Protein AF-A0A496SH97-F1 (afdb_monomer_lite)

Sequence (277 aa):
MRFLAFATVVLFWGPLAGAQELPGIAVMDFESIGGDPHLGPGVAENLRTALIQTGQFKVIERAALQKVLEEQKLQITGLVDPQSAIKLGKLVGAKLIVVGSVVKFAEAYTLNVRFIDAETGVAIKAEKVQASSEAEIPRMIDRVVEMIVGIYPKGKPTVVPTPQKPSLPDAVVLARQQAESDVNKTMWMGAGCLLGLTGVILAYIIEPSPPTAALVGKPPEYTATYIRAYKEKAREIQAKYAFYGCLIGSAVTGCLYASALSSAGTQTYLHPVLRTR

Foldseek 3Di:
DDDDDDDDPPPPDDDDPDDPDQAEEEEAQAAEAPDDRCPSNVLSVLLLVVLVVVVRHNYFDHVQLVVCCVVVVADQAPDDDLVSLLVSCVSRVHQWYKYWYWYDDPQKIKIKIWIAGNNRSDGPDIDIDMDSHPVCSSVVSVVVSVVVCVVCVDPDDDDDDDDDQDDLVVLLVVLLVQLVVVADLVVLLQLLLPVPVVSLVVLQVDFDDDDVVVVPPHDPSSVVSNSVSNRVNNSVSSNVSSNNSNVVNVVVVVVVVVVVVVVVVVVVVVPPPPPDD

Structure (mmCIF, N/CA/C/O backbone):
data_AF-A0A496SH97-F1
#
_entry.id   AF-A0A496SH97-F1
#
loop_
_atom_site.group_PDB
_atom_site.id
_atom_site.type_symbol
_atom_site.label_atom_id
_atom_site.label_alt_id
_atom_site.label_comp_id
_atom_site.label_asym_id
_atom_site.label_entity_id
_atom_site.label_seq_id
_atom_site.pdbx_PDB_ins_code
_atom_site.Cartn_x
_atom_site.Cartn_y
_atom_site.Cartn_z
_atom_site.occupancy
_atom_site.B_iso_or_equiv
_atom_site.auth_seq_id
_atom_site.auth_comp_id
_atom_site.auth_asym_id
_atom_site.auth_atom_id
_atom_site.pdbx_PDB_model_num
ATOM 1 N N . MET A 1 1 ? -33.606 -14.051 55.463 1.00 43.38 1 MET A N 1
ATOM 2 C CA . MET A 1 1 ? -34.258 -13.638 54.194 1.00 43.38 1 MET A CA 1
ATOM 3 C C . MET A 1 1 ? -34.092 -12.125 54.101 1.00 43.38 1 MET A C 1
ATOM 5 O O . MET A 1 1 ? -34.657 -11.456 54.941 1.00 43.38 1 MET A O 1
ATOM 9 N N . ARG A 1 2 ? -33.282 -11.511 53.233 1.00 41.03 2 ARG A N 1
ATOM 10 C CA . ARG A 1 2 ? -33.147 -11.725 51.787 1.00 41.03 2 ARG A CA 1
ATOM 11 C C . ARG A 1 2 ? -31.953 -10.905 51.242 1.00 41.03 2 ARG A C 1
ATOM 13 O O . ARG A 1 2 ? -31.843 -9.727 51.542 1.00 41.03 2 ARG A O 1
ATOM 20 N N . PHE A 1 3 ? -31.147 -11.587 50.424 1.00 36.38 3 PHE A N 1
ATOM 21 C CA . PHE A 1 3 ? -30.360 -11.131 49.266 1.00 36.38 3 PHE A CA 1
ATOM 22 C C . PHE A 1 3 ? -29.268 -10.051 49.423 1.00 36.38 3 PHE A C 1
ATOM 24 O O . PHE A 1 3 ? -29.473 -8.874 49.153 1.00 36.38 3 PHE A O 1
ATOM 31 N N . LEU A 1 4 ? -28.048 -10.534 49.700 1.00 41.88 4 LEU A N 1
ATOM 32 C CA . LEU A 1 4 ? -26.784 -9.975 49.202 1.00 41.88 4 LEU A CA 1
ATOM 33 C C . LEU A 1 4 ? -26.775 -10.037 47.662 1.00 41.88 4 LEU A C 1
ATOM 35 O O . LEU A 1 4 ? -26.766 -11.128 47.090 1.00 41.88 4 LEU A O 1
ATOM 39 N N . ALA A 1 5 ? -26.792 -8.884 46.995 1.00 38.81 5 ALA A N 1
ATOM 40 C CA . ALA A 1 5 ? -26.653 -8.795 45.544 1.00 38.81 5 ALA A CA 1
ATOM 41 C C . ALA A 1 5 ? -25.163 -8.775 45.162 1.00 38.81 5 ALA A C 1
ATOM 43 O O . ALA A 1 5 ? -24.475 -7.770 45.328 1.00 38.81 5 ALA A O 1
ATOM 44 N N . PHE A 1 6 ? -24.668 -9.908 44.662 1.00 45.31 6 PHE A N 1
ATOM 45 C CA . PHE A 1 6 ? -23.383 -10.016 43.972 1.00 45.31 6 PHE A CA 1
ATOM 46 C C . PHE A 1 6 ? -23.455 -9.229 42.654 1.00 45.31 6 PHE A C 1
ATOM 48 O O . PHE A 1 6 ? -24.146 -9.639 41.723 1.00 45.31 6 PHE A O 1
ATOM 55 N N . ALA A 1 7 ? -22.745 -8.106 42.560 1.00 40.72 7 ALA A N 1
ATOM 56 C CA . ALA A 1 7 ? -22.513 -7.426 41.292 1.00 40.72 7 ALA A CA 1
ATOM 57 C C . ALA A 1 7 ? -21.349 -8.121 40.568 1.00 40.72 7 ALA A C 1
ATOM 59 O O . ALA A 1 7 ? -20.178 -7.870 40.849 1.00 40.72 7 ALA A O 1
ATOM 60 N N . THR A 1 8 ? -21.666 -9.036 39.655 1.00 47.19 8 THR A N 1
ATOM 61 C CA . THR A 1 8 ? -20.693 -9.605 38.717 1.00 47.19 8 THR A CA 1
ATOM 62 C C . THR A 1 8 ? -20.223 -8.517 37.757 1.00 47.19 8 THR A C 1
ATOM 64 O O . THR A 1 8 ? -20.974 -8.074 36.889 1.00 47.19 8 THR A O 1
ATOM 67 N N . VAL A 1 9 ? -18.971 -8.090 37.912 1.00 46.00 9 VAL A N 1
ATOM 68 C CA . VAL A 1 9 ? -18.266 -7.257 36.935 1.00 46.00 9 VAL A CA 1
ATOM 69 C C . VAL A 1 9 ? -18.041 -8.102 35.683 1.00 46.00 9 VAL A C 1
ATOM 71 O O . VAL A 1 9 ? -17.174 -8.972 35.649 1.00 46.00 9 VAL A O 1
ATOM 74 N N . VAL A 1 10 ? -18.844 -7.865 34.648 1.00 46.97 10 VAL A N 1
ATOM 75 C CA . VAL A 1 10 ? -18.577 -8.383 33.306 1.00 46.97 10 VAL A CA 1
ATOM 76 C C . VAL A 1 10 ? -17.450 -7.533 32.720 1.00 46.97 10 VAL A C 1
ATOM 78 O O . VAL A 1 10 ? -17.677 -6.422 32.245 1.00 46.97 10 VAL A O 1
ATOM 81 N N . LEU A 1 11 ? -16.218 -8.042 32.790 1.00 46.22 11 LEU A N 1
ATOM 82 C CA . LEU A 1 11 ? -15.085 -7.521 32.027 1.00 46.22 11 LEU A CA 1
ATOM 83 C C . LEU A 1 11 ? -15.330 -7.823 30.544 1.00 46.22 11 LEU A C 1
ATOM 85 O O . LEU A 1 11 ? -14.922 -8.864 30.032 1.00 46.22 11 LEU A O 1
ATOM 89 N N . PHE A 1 12 ? -16.038 -6.929 29.854 1.00 40.81 12 PHE A N 1
ATOM 90 C CA . PHE A 1 12 ? -16.169 -7.005 28.404 1.00 40.81 12 PHE A CA 1
ATOM 91 C C . PHE A 1 12 ? -14.882 -6.463 27.776 1.00 40.81 12 PHE A C 1
ATOM 93 O O . PHE A 1 12 ? -14.684 -5.258 27.624 1.00 40.81 12 PHE A O 1
ATOM 100 N N . TRP A 1 13 ? -13.974 -7.388 27.478 1.00 52.72 13 TRP A N 1
ATOM 101 C CA . TRP A 1 13 ? -12.740 -7.156 26.740 1.00 52.72 13 TRP A CA 1
ATOM 102 C C . TRP A 1 13 ? -13.102 -6.770 25.299 1.00 52.72 13 TRP A C 1
ATOM 104 O O . TRP A 1 13 ? -13.343 -7.625 24.450 1.00 52.72 13 TRP A O 1
ATOM 114 N N . GLY A 1 14 ? -13.210 -5.472 25.019 1.00 45.47 14 GLY A N 1
ATOM 115 C CA . GLY A 1 14 ? -13.297 -4.981 23.645 1.00 45.47 14 GLY A CA 1
ATOM 116 C C . GLY A 1 14 ? -11.925 -5.089 22.970 1.00 45.47 14 GLY A C 1
ATOM 117 O O . GLY A 1 14 ? -10.924 -4.754 23.610 1.00 45.47 14 GLY A O 1
ATOM 118 N N . PRO A 1 15 ? -11.831 -5.561 21.714 1.00 41.41 15 PRO A N 1
ATOM 119 C CA . PRO A 1 15 ? -10.551 -5.676 21.032 1.00 41.41 15 PRO A CA 1
ATOM 120 C C . PRO A 1 15 ? -9.928 -4.288 20.851 1.00 41.41 15 PRO A C 1
ATOM 122 O O . PRO A 1 15 ? -10.593 -3.342 20.424 1.00 41.41 15 PRO A O 1
ATOM 125 N N . LEU A 1 16 ? -8.634 -4.188 21.169 1.00 47.50 16 LEU A N 1
ATOM 126 C CA . LEU A 1 16 ? -7.763 -3.099 20.735 1.00 47.50 16 LEU A CA 1
ATOM 127 C C . LEU A 1 16 ? -7.940 -2.940 19.222 1.00 47.50 16 LEU A C 1
ATOM 129 O O . LEU A 1 16 ? -7.645 -3.865 18.465 1.00 47.50 16 LEU A O 1
ATOM 133 N N . ALA A 1 17 ? -8.471 -1.795 18.791 1.00 39.69 17 ALA A N 1
ATOM 134 C CA . ALA A 1 17 ? -8.578 -1.459 17.380 1.00 39.69 17 ALA A CA 1
ATOM 135 C C . ALA A 1 17 ? -7.168 -1.499 16.775 1.00 39.69 17 ALA A C 1
ATOM 137 O O . ALA A 1 17 ? -6.300 -0.706 17.140 1.00 39.69 17 ALA A O 1
ATOM 138 N N . GLY A 1 18 ? -6.939 -2.504 15.930 1.00 37.78 18 GLY A N 1
ATOM 139 C CA . GLY A 1 18 ? -5.635 -2.826 15.376 1.00 37.78 18 GLY A CA 1
ATOM 140 C C . GLY A 1 18 ? -5.082 -1.688 14.530 1.00 37.78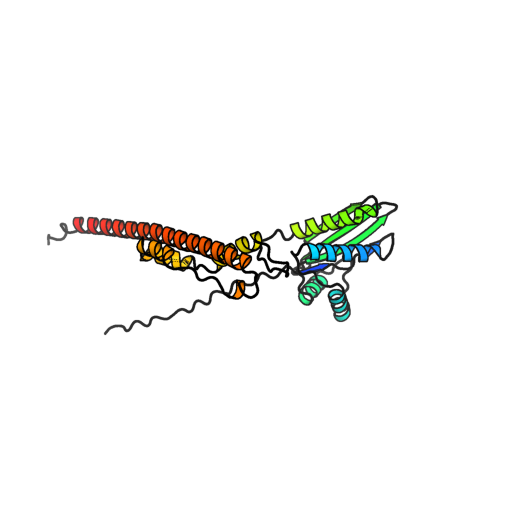 18 GLY A C 1
ATOM 141 O O . GLY A 1 18 ? -5.810 -1.055 13.764 1.00 37.78 18 GLY A O 1
ATOM 142 N N . ALA A 1 19 ? -3.776 -1.461 14.652 1.00 44.72 19 ALA A N 1
ATOM 143 C CA . ALA A 1 19 ? -3.015 -0.719 13.663 1.00 44.72 19 ALA A CA 1
ATOM 144 C C . ALA A 1 19 ? -3.301 -1.337 12.288 1.00 44.72 19 ALA A C 1
ATOM 146 O O . ALA A 1 19 ? -3.019 -2.515 12.063 1.00 44.72 19 ALA A O 1
ATOM 147 N N . GLN A 1 20 ? -3.926 -0.578 11.390 1.00 53.47 20 GLN A N 1
ATOM 148 C CA . GLN A 1 20 ? -4.177 -1.077 10.048 1.00 53.47 20 GLN A CA 1
ATOM 149 C C . GLN A 1 20 ? -2.857 -1.007 9.281 1.00 53.47 20 GLN A C 1
ATOM 151 O O . GLN A 1 20 ? -2.426 0.058 8.844 1.00 53.47 20 GLN A O 1
ATOM 156 N N . GLU A 1 21 ? -2.173 -2.148 9.214 1.00 64.56 21 GLU A N 1
ATOM 157 C CA . GLU A 1 21 ? -0.904 -2.292 8.509 1.00 64.56 21 GLU A CA 1
ATOM 158 C C . GLU A 1 21 ? -1.069 -1.938 7.025 1.00 64.56 21 GLU A C 1
ATOM 160 O O . GLU A 1 21 ? -2.061 -2.320 6.391 1.00 64.56 21 GLU A O 1
ATOM 165 N N . LEU A 1 22 ? -0.090 -1.210 6.472 1.00 77.69 22 LEU A N 1
ATOM 166 C CA . LEU A 1 22 ? -0.058 -0.886 5.047 1.00 77.69 22 LEU A CA 1
ATOM 167 C C . LEU A 1 22 ? -0.155 -2.183 4.229 1.00 77.69 22 LEU A C 1
ATOM 169 O O . LEU A 1 22 ? 0.574 -3.136 4.526 1.00 77.69 22 LEU A O 1
ATOM 173 N N . PRO A 1 23 ? -1.015 -2.240 3.198 1.00 83.88 23 PRO A N 1
ATOM 174 C CA . PRO A 1 23 ? -1.128 -3.431 2.377 1.00 83.88 23 PRO A CA 1
ATOM 175 C C . PRO A 1 23 ? 0.226 -3.753 1.738 1.00 83.88 23 PRO A C 1
ATOM 177 O O . PRO A 1 23 ? 0.864 -2.897 1.117 1.00 83.88 23 PRO A O 1
ATOM 180 N N . GLY A 1 24 ? 0.674 -4.994 1.934 1.00 91.25 24 GLY A N 1
ATOM 181 C CA . GLY A 1 24 ? 1.900 -5.498 1.337 1.00 91.25 24 GLY A CA 1
ATOM 182 C C . GLY A 1 24 ? 1.721 -5.724 -0.159 1.00 91.25 24 GLY A C 1
ATOM 183 O O . GLY A 1 24 ? 0.763 -6.388 -0.563 1.00 91.25 24 GLY A O 1
ATOM 184 N N . ILE A 1 25 ? 2.636 -5.207 -0.976 1.00 94.06 25 ILE A N 1
ATOM 185 C CA . ILE A 1 25 ? 2.635 -5.422 -2.428 1.00 94.06 25 ILE A CA 1
ATOM 186 C C . ILE A 1 25 ? 3.950 -6.062 -2.848 1.00 94.06 25 ILE A C 1
ATOM 188 O O . ILE A 1 25 ? 5.023 -5.504 -2.626 1.00 94.06 25 ILE A O 1
ATOM 192 N N . ALA A 1 26 ? 3.855 -7.216 -3.499 1.00 94.62 26 ALA A N 1
ATOM 193 C CA . ALA A 1 26 ? 4.976 -7.874 -4.149 1.00 94.62 26 ALA A CA 1
ATOM 194 C C . ALA A 1 26 ? 4.945 -7.571 -5.649 1.00 94.62 26 ALA A C 1
ATOM 196 O O . ALA A 1 26 ? 3.992 -7.929 -6.336 1.00 94.62 26 ALA A O 1
ATOM 197 N N . VAL A 1 27 ? 5.994 -6.932 -6.165 1.00 95.31 27 VAL A N 1
ATOM 198 C CA . VAL A 1 27 ? 6.183 -6.745 -7.610 1.00 95.31 27 VAL A CA 1
ATOM 199 C C . VAL A 1 27 ? 7.225 -7.747 -8.079 1.00 95.31 27 VAL A C 1
ATOM 201 O O . VAL A 1 27 ? 8.387 -7.673 -7.672 1.00 95.31 27 VAL A O 1
ATOM 204 N N . MET A 1 28 ? 6.805 -8.688 -8.916 1.00 94.12 28 MET A N 1
ATOM 205 C CA . MET A 1 28 ? 7.687 -9.678 -9.529 1.00 94.12 28 MET A CA 1
ATOM 206 C C . MET A 1 28 ? 8.512 -9.035 -10.645 1.00 94.12 28 MET A C 1
ATOM 208 O O . MET A 1 28 ? 8.138 -7.991 -11.179 1.00 94.12 28 MET A O 1
ATOM 212 N N . ASP A 1 29 ? 9.635 -9.653 -11.001 1.00 92.56 29 ASP A N 1
ATOM 213 C CA . ASP A 1 29 ? 10.386 -9.215 -12.176 1.00 92.56 29 ASP A CA 1
ATOM 214 C C . ASP A 1 29 ? 9.526 -9.425 -13.428 1.00 92.56 29 ASP A C 1
ATOM 216 O O . ASP A 1 29 ? 8.903 -10.475 -13.594 1.00 92.56 29 ASP A O 1
ATOM 220 N N . PHE A 1 30 ? 9.452 -8.405 -14.284 1.00 94.31 30 PHE A N 1
ATOM 221 C CA . PHE A 1 30 ? 8.682 -8.510 -15.517 1.00 94.31 30 PHE A CA 1
ATOM 222 C C . PHE A 1 30 ? 9.503 -9.190 -16.603 1.00 94.31 30 PHE A C 1
ATOM 224 O O . PHE A 1 30 ? 10.707 -8.963 -16.729 1.00 94.31 30 PHE A O 1
ATOM 231 N N . GLU A 1 31 ? 8.831 -9.999 -17.413 1.00 93.25 31 GLU A N 1
ATOM 232 C CA . GLU A 1 31 ? 9.444 -10.651 -18.567 1.00 93.25 31 GLU A CA 1
ATOM 233 C C . GLU A 1 31 ? 9.710 -9.630 -19.682 1.00 93.25 31 GLU A C 1
ATOM 235 O O . GLU A 1 31 ? 8.879 -8.762 -19.950 1.00 93.25 31 GLU A O 1
ATOM 240 N N . SER A 1 32 ? 10.848 -9.747 -20.361 1.00 94.69 32 SER A N 1
ATOM 241 C CA . SER A 1 32 ? 11.182 -8.936 -21.537 1.00 94.69 32 SER A CA 1
ATOM 242 C C . SER A 1 32 ? 10.984 -9.770 -22.799 1.00 94.69 32 SER A C 1
ATOM 244 O O . SER A 1 32 ? 11.594 -10.829 -22.938 1.00 94.69 32 SER A O 1
ATOM 246 N N . ILE A 1 33 ? 10.153 -9.305 -23.734 1.00 93.75 33 ILE A N 1
ATOM 247 C CA . ILE A 1 33 ? 9.837 -10.024 -24.978 1.00 93.75 33 ILE A CA 1
ATOM 248 C C . ILE A 1 33 ? 10.152 -9.122 -26.175 1.00 93.75 33 ILE A C 1
ATOM 250 O O . ILE A 1 33 ? 9.650 -8.005 -26.259 1.00 93.75 33 ILE A O 1
ATOM 254 N N . GLY A 1 34 ? 10.959 -9.606 -27.124 1.00 89.50 34 GLY A N 1
ATOM 255 C CA . GLY A 1 34 ? 11.227 -8.906 -28.392 1.00 89.50 34 GLY A CA 1
ATOM 256 C C . GLY A 1 34 ? 12.176 -7.698 -28.310 1.00 89.50 34 GLY A C 1
ATOM 257 O O . GLY A 1 34 ? 12.287 -6.949 -29.278 1.00 89.50 34 GLY A O 1
ATOM 258 N N . GLY A 1 35 ? 12.868 -7.498 -27.183 1.00 86.38 35 GLY A N 1
ATOM 259 C CA . GLY A 1 35 ? 13.791 -6.379 -26.963 1.00 86.38 35 GLY A CA 1
ATOM 260 C C . GLY A 1 35 ? 14.917 -6.708 -25.980 1.00 86.38 35 GLY A C 1
ATOM 261 O O . GLY A 1 35 ? 15.266 -7.874 -25.807 1.00 86.38 35 GLY A O 1
ATOM 262 N N . ASP A 1 36 ? 15.476 -5.675 -25.342 1.00 90.56 36 ASP A N 1
ATOM 263 C CA . ASP A 1 36 ? 16.504 -5.816 -24.303 1.00 90.56 36 ASP A CA 1
ATOM 264 C C . ASP A 1 36 ? 15.991 -6.699 -23.141 1.00 90.56 36 ASP A C 1
ATOM 266 O O . ASP A 1 36 ? 14.953 -6.375 -22.550 1.00 90.56 36 ASP A O 1
ATOM 270 N N . PRO A 1 37 ? 16.695 -7.791 -22.777 1.00 92.75 37 PRO A N 1
ATOM 271 C CA . PRO A 1 37 ? 16.348 -8.634 -21.634 1.00 92.75 37 PRO A CA 1
ATOM 272 C C . PRO A 1 37 ? 16.200 -7.875 -20.309 1.00 92.75 37 PRO A C 1
ATOM 274 O O . PRO A 1 37 ? 15.423 -8.298 -19.452 1.00 92.75 37 PRO A O 1
ATOM 277 N N . HIS A 1 38 ? 16.893 -6.749 -20.136 1.00 93.25 38 HIS A N 1
ATOM 278 C CA . HIS A 1 38 ? 16.875 -5.949 -18.911 1.00 93.25 38 HIS A CA 1
ATOM 279 C C . HIS A 1 38 ? 15.698 -4.975 -18.814 1.00 93.25 38 HIS A C 1
ATOM 281 O O . HIS A 1 38 ? 15.444 -4.439 -17.733 1.00 93.25 38 HIS A O 1
ATOM 287 N N . LEU A 1 39 ? 14.941 -4.785 -19.896 1.00 93.56 39 LEU A N 1
ATOM 288 C CA . LEU A 1 39 ? 13.858 -3.810 -19.944 1.00 93.56 39 LEU A CA 1
ATOM 289 C C . LEU A 1 39 ? 12.733 -4.120 -18.946 1.00 93.56 39 LEU A C 1
ATOM 291 O O . LEU A 1 39 ? 12.351 -3.262 -18.157 1.00 93.56 39 LEU A O 1
ATOM 295 N N . GLY A 1 40 ? 12.220 -5.349 -18.948 1.00 94.44 40 GLY A N 1
ATOM 296 C CA . GLY A 1 40 ? 11.197 -5.825 -18.017 1.00 94.44 40 GLY A CA 1
ATOM 297 C C . GLY A 1 40 ? 11.618 -5.681 -16.550 1.00 94.44 40 GLY A C 1
ATOM 298 O O . GLY A 1 40 ? 10.920 -4.996 -15.796 1.00 94.44 40 GLY A O 1
ATOM 299 N N . PRO A 1 41 ? 12.774 -6.232 -16.133 1.00 94.81 41 PRO A N 1
ATOM 300 C CA . PRO A 1 41 ? 13.294 -6.034 -14.782 1.00 94.81 41 PRO A CA 1
ATOM 301 C C . PRO A 1 41 ? 13.470 -4.556 -14.403 1.00 94.81 41 PRO A C 1
ATOM 303 O O . PRO A 1 41 ? 13.139 -4.180 -13.280 1.00 94.81 41 PRO A O 1
ATOM 306 N N . GLY A 1 42 ? 13.931 -3.709 -15.330 1.00 95.31 42 GLY A N 1
ATOM 307 C CA . GLY A 1 42 ? 14.063 -2.266 -15.110 1.00 95.31 42 GLY A CA 1
ATOM 308 C C . GLY A 1 42 ? 12.718 -1.564 -14.900 1.00 95.31 42 GLY A C 1
ATOM 309 O O . GLY A 1 42 ? 12.572 -0.759 -13.982 1.00 95.31 42 GLY A O 1
ATOM 310 N N . VAL A 1 43 ? 11.698 -1.913 -15.690 1.00 96.00 43 VAL A N 1
ATOM 311 C CA . VAL A 1 43 ? 10.330 -1.394 -15.520 1.00 96.00 43 VAL A CA 1
ATOM 312 C C . VAL A 1 43 ? 9.733 -1.835 -14.183 1.00 96.00 43 VAL A C 1
ATOM 314 O O . VAL A 1 43 ? 9.122 -1.017 -13.495 1.00 96.00 43 VAL A O 1
ATOM 317 N N . ALA A 1 44 ? 9.937 -3.092 -13.781 1.00 95.88 44 ALA A N 1
ATOM 318 C CA . ALA A 1 44 ? 9.489 -3.593 -12.483 1.00 95.88 44 ALA A CA 1
ATOM 319 C C . ALA A 1 44 ? 10.170 -2.857 -11.315 1.00 95.88 44 ALA A C 1
ATOM 321 O O . ALA A 1 44 ? 9.510 -2.519 -10.334 1.00 95.88 44 ALA A O 1
ATOM 322 N N . GLU A 1 45 ? 11.465 -2.556 -11.426 1.00 95.94 45 GLU A N 1
ATOM 323 C CA . GLU A 1 45 ? 12.211 -1.814 -10.404 1.00 95.94 45 GLU A CA 1
ATOM 324 C C . GLU A 1 45 ? 11.746 -0.360 -10.273 1.00 95.94 45 GLU A C 1
ATOM 326 O O . GLU A 1 45 ? 11.499 0.137 -9.169 1.00 95.94 45 GLU A O 1
ATOM 331 N N . ASN A 1 46 ? 11.531 0.308 -11.405 1.00 96.12 46 ASN A N 1
ATOM 332 C CA . ASN A 1 46 ? 10.967 1.652 -11.421 1.00 96.12 46 ASN A CA 1
ATOM 333 C C . ASN A 1 46 ? 9.540 1.664 -10.852 1.00 96.12 46 ASN A C 1
ATOM 335 O O . ASN A 1 46 ? 9.189 2.574 -10.104 1.00 96.12 46 ASN A O 1
ATOM 339 N N . LEU A 1 47 ? 8.737 0.628 -11.124 1.00 96.25 47 LEU A N 1
ATOM 340 C CA . LEU A 1 47 ? 7.413 0.463 -10.524 1.00 96.25 47 LEU A CA 1
ATOM 341 C C . LEU A 1 47 ? 7.486 0.268 -9.002 1.00 96.25 47 LEU A C 1
ATOM 343 O O . LEU A 1 47 ? 6.713 0.901 -8.284 1.00 96.25 47 LEU A O 1
ATOM 347 N N . ARG A 1 48 ? 8.411 -0.557 -8.486 1.00 95.75 48 ARG A N 1
ATOM 348 C CA . ARG A 1 48 ? 8.642 -0.692 -7.031 1.00 95.75 48 ARG A CA 1
ATOM 349 C C . ARG A 1 48 ? 8.973 0.660 -6.413 1.00 95.75 48 ARG A C 1
ATOM 351 O O . ARG A 1 48 ? 8.338 1.054 -5.438 1.00 95.75 48 ARG A O 1
ATOM 358 N N . THR A 1 49 ? 9.908 1.388 -7.019 1.00 92.88 49 THR A N 1
ATOM 359 C CA . THR A 1 49 ? 10.317 2.722 -6.566 1.00 92.88 49 THR A CA 1
ATOM 360 C C . THR A 1 49 ? 9.137 3.692 -6.551 1.00 92.88 49 THR A C 1
ATOM 362 O O . THR A 1 49 ? 8.895 4.344 -5.535 1.00 92.88 49 THR A O 1
ATOM 365 N N . ALA A 1 50 ? 8.351 3.745 -7.628 1.00 90.69 50 ALA A N 1
ATOM 366 C CA . ALA A 1 50 ? 7.178 4.609 -7.717 1.00 90.69 50 ALA A CA 1
ATOM 367 C C . ALA A 1 50 ? 6.114 4.244 -6.666 1.00 90.69 50 ALA A C 1
ATOM 369 O O . ALA A 1 50 ? 5.559 5.126 -6.012 1.00 90.69 50 ALA A O 1
ATOM 370 N N . LEU A 1 51 ? 5.880 2.950 -6.417 1.00 90.50 51 LEU A N 1
ATOM 371 C CA . LEU A 1 51 ? 4.978 2.482 -5.359 1.00 90.50 51 LEU A CA 1
ATOM 372 C C . LEU A 1 51 ? 5.470 2.865 -3.959 1.00 90.50 51 LEU A C 1
ATOM 374 O O . LEU A 1 51 ? 4.659 3.306 -3.144 1.00 90.50 51 LEU A O 1
ATOM 378 N N . ILE A 1 52 ? 6.773 2.760 -3.683 1.00 87.50 52 ILE A N 1
ATOM 379 C CA . ILE A 1 52 ? 7.372 3.221 -2.419 1.00 87.50 52 ILE A CA 1
ATOM 380 C C . ILE A 1 52 ? 7.156 4.728 -2.254 1.00 87.50 52 ILE A C 1
ATOM 382 O O . ILE A 1 52 ? 6.723 5.174 -1.191 1.00 87.50 52 ILE A O 1
ATOM 386 N N . GLN A 1 53 ? 7.389 5.508 -3.312 1.00 85.38 53 GLN A N 1
ATOM 387 C CA . GLN A 1 53 ? 7.206 6.962 -3.309 1.00 85.38 53 GLN A CA 1
ATOM 388 C C . GLN A 1 53 ? 5.760 7.384 -3.025 1.00 85.38 53 GLN A C 1
ATOM 390 O O . GLN A 1 53 ? 5.545 8.464 -2.477 1.00 85.38 53 GLN A O 1
ATOM 395 N N . THR A 1 54 ? 4.765 6.537 -3.318 1.00 83.75 54 THR A N 1
ATOM 396 C CA . THR A 1 54 ? 3.375 6.832 -2.928 1.00 83.75 54 THR A CA 1
ATOM 397 C C . THR A 1 54 ? 3.161 6.852 -1.412 1.00 83.75 54 THR A C 1
ATOM 399 O O . THR A 1 54 ? 2.211 7.484 -0.948 1.00 83.75 54 THR A O 1
ATOM 402 N N . GLY A 1 55 ? 3.977 6.123 -0.639 1.00 80.81 55 GLY A N 1
ATOM 403 C CA . GLY A 1 55 ? 3.807 5.945 0.807 1.00 80.81 55 GLY A CA 1
ATOM 404 C C . GLY A 1 55 ? 2.536 5.187 1.220 1.00 80.81 55 GLY A C 1
ATOM 405 O O . GLY A 1 55 ? 2.172 5.203 2.393 1.00 80.81 55 GLY A O 1
ATOM 406 N N . GLN A 1 56 ? 1.827 4.550 0.279 1.00 81.00 56 GLN A N 1
ATOM 407 C CA . GLN A 1 56 ? 0.544 3.873 0.537 1.00 81.00 56 GLN A CA 1
ATOM 408 C C . GLN A 1 56 ? 0.675 2.359 0.738 1.00 81.00 56 GLN A C 1
ATOM 410 O O . GLN A 1 56 ? -0.291 1.708 1.134 1.00 81.00 56 GLN A O 1
ATOM 415 N N . PHE A 1 57 ? 1.857 1.798 0.482 1.00 85.75 57 PHE A N 1
ATOM 416 C CA . PHE A 1 57 ? 2.070 0.357 0.399 1.00 85.75 57 PHE A CA 1
ATOM 417 C C . PHE A 1 57 ? 3.347 -0.061 1.116 1.00 85.75 57 PHE A C 1
ATOM 419 O O . PHE A 1 57 ? 4.354 0.647 1.084 1.00 85.75 57 PHE A O 1
ATOM 426 N N . LYS A 1 58 ? 3.327 -1.257 1.707 1.00 90.88 58 LYS A N 1
ATOM 427 C CA . LYS A 1 58 ? 4.547 -1.950 2.125 1.00 90.88 58 LYS A CA 1
ATOM 428 C C . LYS A 1 58 ? 5.064 -2.735 0.922 1.00 90.88 58 LYS A C 1
ATOM 430 O O . LYS A 1 58 ? 4.630 -3.858 0.674 1.00 90.88 58 LYS A O 1
ATOM 435 N N . VAL A 1 59 ? 5.940 -2.124 0.134 1.00 93.44 59 VAL A N 1
ATOM 436 C CA . VAL A 1 59 ? 6.517 -2.789 -1.041 1.00 93.44 59 VAL A CA 1
ATOM 437 C C . VAL A 1 59 ? 7.532 -3.827 -0.577 1.00 93.44 59 VAL A C 1
ATOM 439 O O . VAL A 1 59 ? 8.399 -3.536 0.245 1.00 93.44 59 VAL A O 1
ATOM 442 N N . ILE A 1 60 ? 7.388 -5.057 -1.060 1.00 94.12 60 ILE A N 1
ATOM 443 C CA . ILE A 1 60 ? 8.298 -6.147 -0.724 1.00 94.12 60 ILE A CA 1
ATOM 444 C C . ILE A 1 60 ? 9.554 -6.034 -1.584 1.00 94.12 60 ILE A C 1
ATOM 446 O O . ILE A 1 60 ? 9.478 -5.954 -2.811 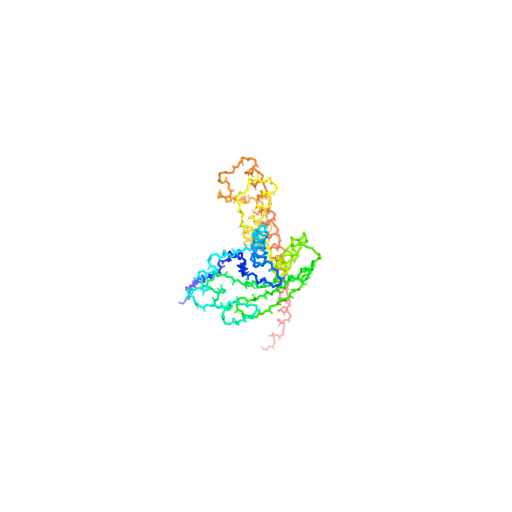1.00 94.12 60 ILE A O 1
ATOM 450 N N . GLU A 1 61 ? 10.703 -6.065 -0.916 1.00 91.94 61 GLU A N 1
ATOM 451 C CA . GLU A 1 61 ? 12.017 -6.014 -1.548 1.00 91.94 61 GLU A CA 1
ATOM 452 C C . GLU A 1 61 ? 12.247 -7.182 -2.509 1.00 91.94 61 GLU A C 1
ATOM 454 O O . GLU A 1 61 ? 11.924 -8.340 -2.215 1.00 91.94 61 GLU A O 1
ATOM 459 N N . ARG A 1 62 ? 12.897 -6.892 -3.642 1.00 93.31 62 ARG A N 1
ATOM 460 C CA . ARG A 1 62 ? 13.185 -7.883 -4.690 1.00 93.31 62 ARG A CA 1
ATOM 461 C C . ARG A 1 62 ? 13.982 -9.075 -4.160 1.00 93.31 62 ARG A C 1
ATOM 463 O O . ARG A 1 62 ? 13.638 -10.219 -4.444 1.00 93.31 62 ARG A O 1
ATOM 470 N N . ALA A 1 63 ? 15.017 -8.817 -3.360 1.00 90.81 63 ALA A N 1
ATOM 471 C CA . ALA A 1 63 ? 15.876 -9.864 -2.805 1.00 90.81 63 ALA A CA 1
ATOM 472 C C . ALA A 1 63 ? 15.110 -10.812 -1.863 1.00 90.81 63 ALA A C 1
ATOM 474 O O . ALA A 1 63 ? 15.373 -12.013 -1.843 1.00 90.81 63 ALA A O 1
ATOM 475 N N . ALA A 1 64 ? 14.130 -10.291 -1.115 1.00 89.31 64 ALA A N 1
ATOM 476 C CA . ALA A 1 64 ? 13.284 -11.108 -0.250 1.00 89.31 64 ALA A CA 1
ATOM 477 C C . ALA A 1 64 ? 12.375 -12.032 -1.073 1.00 89.31 64 ALA A C 1
ATOM 479 O O . ALA A 1 64 ? 12.236 -13.207 -0.739 1.00 89.31 64 ALA A O 1
ATOM 480 N N . LEU A 1 65 ? 11.811 -11.529 -2.179 1.00 91.12 65 LEU A N 1
ATOM 481 C CA . LEU A 1 65 ? 11.029 -12.346 -3.110 1.00 91.12 65 LEU A CA 1
ATOM 482 C C . LEU A 1 65 ? 11.887 -13.453 -3.731 1.00 91.12 65 LEU A C 1
ATOM 484 O O . LEU A 1 65 ? 11.493 -14.614 -3.685 1.00 91.12 65 LEU A O 1
ATOM 488 N N . GLN A 1 66 ? 13.070 -13.117 -4.252 1.00 90.56 66 GLN A N 1
ATOM 489 C CA . GLN A 1 66 ? 13.978 -14.086 -4.882 1.00 90.56 66 GLN A CA 1
ATOM 490 C C . GLN A 1 66 ? 14.382 -15.203 -3.922 1.00 90.56 66 GLN A C 1
ATOM 492 O O . GLN A 1 66 ? 14.225 -16.377 -4.249 1.00 90.56 66 GLN A O 1
ATOM 497 N N . LYS A 1 67 ? 14.788 -14.844 -2.700 1.00 90.38 67 LYS A N 1
ATOM 498 C CA . LYS A 1 67 ? 15.130 -15.815 -1.658 1.00 90.38 67 LYS A CA 1
ATOM 499 C C . LYS A 1 67 ? 13.988 -16.800 -1.393 1.00 90.38 67 LYS A C 1
ATOM 501 O O . LYS A 1 67 ? 14.211 -18.005 -1.340 1.00 90.38 67 LYS A O 1
ATOM 506 N N . VAL A 1 68 ? 12.757 -16.304 -1.262 1.00 90.38 68 VAL A N 1
ATOM 507 C CA . VAL A 1 68 ? 11.590 -17.159 -1.000 1.00 90.38 68 VAL A CA 1
ATOM 508 C C . VAL A 1 68 ? 11.263 -18.057 -2.194 1.00 90.38 68 VAL A C 1
ATOM 510 O O . VAL A 1 68 ? 10.929 -19.226 -1.997 1.00 90.38 68 VAL A O 1
ATOM 513 N N . LEU A 1 69 ? 11.372 -17.547 -3.423 1.00 88.44 69 LEU A N 1
ATOM 514 C CA . LEU A 1 69 ? 11.155 -18.345 -4.633 1.00 88.44 69 LEU A CA 1
ATOM 515 C C . LEU A 1 69 ? 12.167 -19.491 -4.737 1.00 88.44 69 LEU A C 1
ATOM 517 O O . LEU A 1 69 ? 11.771 -20.621 -5.017 1.00 88.44 69 LEU A O 1
ATOM 521 N N . GLU A 1 70 ? 13.441 -19.224 -4.452 1.00 89.69 70 GLU A N 1
ATOM 522 C CA . GLU A 1 70 ? 14.513 -20.225 -4.466 1.00 89.69 70 GLU A CA 1
ATOM 523 C C . GLU A 1 70 ? 14.329 -21.281 -3.371 1.00 89.69 70 GLU A C 1
ATOM 525 O O . GLU A 1 70 ? 14.327 -22.481 -3.657 1.00 89.69 70 GLU A O 1
ATOM 530 N N . GLU A 1 71 ? 14.103 -20.854 -2.125 1.00 88.31 71 GLU A N 1
ATOM 531 C CA . GLU A 1 71 ? 13.924 -21.754 -0.978 1.00 88.31 71 GLU A CA 1
ATOM 532 C C . GLU A 1 71 ? 12.706 -22.666 -1.144 1.00 88.31 71 GLU A C 1
ATOM 534 O O . GLU A 1 71 ? 12.745 -23.851 -0.807 1.00 88.31 71 GLU A O 1
ATOM 539 N N . GLN A 1 72 ? 11.611 -22.121 -1.673 1.00 86.00 72 GLN A N 1
ATOM 540 C CA . GLN A 1 72 ? 10.364 -22.858 -1.858 1.00 86.00 72 GLN A CA 1
ATOM 541 C C . GLN A 1 72 ? 10.262 -23.535 -3.228 1.00 86.00 72 GLN A C 1
ATOM 543 O O . GLN A 1 72 ? 9.254 -24.199 -3.484 1.00 86.00 72 GLN A O 1
ATOM 548 N N . LYS A 1 73 ? 11.281 -23.380 -4.088 1.00 84.19 73 LYS A N 1
ATOM 549 C CA . LYS A 1 73 ? 11.302 -23.836 -5.488 1.00 84.19 73 LYS A CA 1
ATOM 550 C C . LYS A 1 73 ? 10.047 -23.410 -6.260 1.00 84.19 73 LYS A C 1
ATOM 552 O O . LYS A 1 73 ? 9.517 -24.170 -7.070 1.00 84.19 73 LYS A O 1
ATOM 557 N N . LEU A 1 74 ? 9.545 -22.211 -5.968 1.00 81.75 74 LEU A N 1
ATOM 558 C CA . LEU A 1 74 ? 8.355 -21.655 -6.603 1.00 81.75 74 LEU A CA 1
ATOM 559 C C . LEU A 1 74 ? 8.732 -21.038 -7.946 1.00 81.75 74 LEU A C 1
ATOM 561 O O . LEU A 1 74 ? 9.726 -20.325 -8.060 1.00 81.75 74 LEU A O 1
ATOM 565 N N . GLN A 1 75 ? 7.895 -21.274 -8.952 1.00 71.62 75 GLN A N 1
ATOM 566 C CA . GLN A 1 75 ? 7.996 -20.618 -10.249 1.00 71.62 75 GLN A CA 1
ATOM 567 C C . GLN A 1 75 ? 6.762 -19.746 -10.436 1.00 71.62 75 GLN A C 1
ATOM 569 O O . GLN A 1 75 ? 5.638 -20.239 -10.452 1.00 71.62 75 GLN A O 1
ATOM 574 N N . ILE A 1 76 ? 6.977 -18.438 -10.544 1.00 66.94 76 ILE A N 1
ATOM 575 C CA . ILE A 1 76 ? 5.921 -17.470 -10.834 1.00 66.94 76 ILE A CA 1
ATOM 576 C C . ILE A 1 76 ? 6.336 -16.758 -12.113 1.00 66.94 76 ILE A C 1
ATOM 578 O O . ILE A 1 76 ? 7.094 -15.794 -12.091 1.00 66.94 76 ILE A O 1
ATOM 582 N N . THR A 1 77 ? 5.877 -17.307 -13.232 1.00 63.06 77 THR A N 1
ATOM 583 C CA . THR A 1 77 ? 5.946 -16.695 -14.563 1.00 63.06 77 THR A CA 1
ATOM 584 C C . THR A 1 77 ? 4.554 -16.193 -14.935 1.00 63.06 77 THR A C 1
ATOM 586 O O . THR A 1 77 ? 3.595 -16.437 -14.199 1.00 63.06 77 THR A O 1
ATOM 589 N N . GLY A 1 78 ? 4.406 -15.471 -16.049 1.00 56.53 78 GLY A N 1
ATOM 590 C CA . GLY A 1 78 ? 3.144 -14.822 -16.448 1.00 56.53 78 GLY A CA 1
ATOM 591 C C . GLY A 1 78 ? 1.867 -15.691 -16.410 1.00 56.53 78 GLY A C 1
ATOM 592 O O . GLY A 1 78 ? 0.768 -15.135 -16.437 1.00 56.53 78 GLY A O 1
ATOM 593 N N . LEU A 1 79 ? 1.971 -17.021 -16.305 1.00 51.44 79 LEU A N 1
ATOM 594 C CA . LEU A 1 79 ? 0.901 -17.970 -15.973 1.00 51.44 79 LEU A CA 1
ATOM 595 C C . LEU A 1 79 ? 1.039 -18.427 -14.514 1.00 51.44 79 LEU A C 1
ATOM 597 O O . LEU A 1 79 ? 1.764 -19.369 -14.206 1.00 51.44 79 LEU A O 1
ATOM 601 N N . VAL A 1 80 ? 0.351 -17.745 -13.604 1.00 61.41 80 VAL A N 1
ATOM 602 C CA . VAL A 1 80 ? 0.508 -17.999 -12.172 1.00 61.41 80 VAL A CA 1
ATOM 603 C C . VAL A 1 80 ? -0.355 -19.178 -11.729 1.00 61.41 80 VAL A C 1
ATOM 605 O O . VAL A 1 80 ? -1.574 -19.150 -11.884 1.00 61.41 80 VAL A O 1
ATOM 608 N N . ASP A 1 81 ? 0.280 -20.195 -11.143 1.00 72.50 81 ASP A N 1
ATOM 609 C CA . ASP A 1 81 ? -0.404 -21.210 -10.343 1.00 72.50 81 ASP A CA 1
ATOM 610 C C . ASP A 1 81 ? -0.984 -20.551 -9.070 1.00 72.50 81 ASP A C 1
ATOM 612 O O . ASP A 1 81 ? -0.218 -19.988 -8.275 1.00 72.50 81 ASP A O 1
ATOM 616 N N . PRO A 1 82 ? -2.312 -20.608 -8.839 1.00 76.50 82 PRO A N 1
ATOM 617 C CA . PRO A 1 82 ? -2.945 -19.974 -7.685 1.00 76.50 82 PRO A CA 1
ATOM 618 C C . PRO A 1 82 ? -2.341 -20.406 -6.345 1.00 76.50 82 PRO A C 1
ATOM 620 O O . PRO A 1 82 ? -2.200 -19.584 -5.441 1.00 76.50 82 PRO A O 1
ATOM 623 N N . GLN A 1 83 ? -1.932 -21.673 -6.207 1.00 80.62 83 GLN A N 1
ATOM 624 C CA . GLN A 1 83 ? -1.344 -22.173 -4.959 1.00 80.62 83 GLN A CA 1
ATOM 625 C C . GLN A 1 83 ? 0.024 -21.543 -4.682 1.00 80.62 83 GLN A C 1
ATOM 627 O O . GLN A 1 83 ? 0.310 -21.135 -3.552 1.00 80.62 83 GLN A O 1
ATOM 632 N N . SER A 1 84 ? 0.845 -21.397 -5.720 1.00 83.50 84 SER A N 1
ATOM 633 C CA . SER A 1 84 ? 2.141 -20.721 -5.648 1.00 83.50 84 SER A CA 1
ATOM 634 C C . SER A 1 84 ? 2.005 -19.242 -5.271 1.00 83.50 84 SER A C 1
ATOM 636 O O . SER A 1 84 ? 2.760 -18.763 -4.422 1.00 83.50 84 SER A O 1
ATOM 638 N N . ALA A 1 85 ? 1.007 -18.535 -5.814 1.00 84.19 85 ALA A N 1
ATOM 639 C CA . ALA A 1 85 ? 0.711 -17.145 -5.447 1.00 84.19 85 ALA A CA 1
ATOM 640 C C . ALA A 1 85 ? 0.312 -16.998 -3.976 1.00 84.19 85 ALA A C 1
ATOM 642 O O . ALA A 1 85 ? 0.872 -16.161 -3.266 1.00 84.19 85 ALA A O 1
ATOM 643 N N . ILE A 1 86 ? -0.612 -17.840 -3.501 1.00 85.38 86 ILE A N 1
ATOM 644 C CA . ILE A 1 86 ? -1.075 -17.806 -2.107 1.00 85.38 86 ILE A CA 1
ATOM 645 C C . ILE A 1 86 ? 0.084 -18.072 -1.149 1.00 85.38 86 ILE A C 1
ATOM 647 O O . ILE A 1 86 ? 0.244 -17.403 -0.124 1.00 85.38 86 ILE A O 1
ATOM 651 N N . LYS A 1 87 ? 0.917 -19.061 -1.483 1.00 86.88 87 LYS A N 1
ATOM 652 C CA . LYS A 1 87 ? 2.075 -19.427 -0.671 1.00 86.88 87 LYS A CA 1
ATOM 653 C C . LYS A 1 87 ? 3.112 -18.307 -0.637 1.00 86.88 87 LYS A C 1
ATOM 655 O O . LYS A 1 87 ? 3.567 -17.966 0.453 1.00 86.88 87 LYS A O 1
ATOM 660 N N . LEU A 1 88 ? 3.449 -17.714 -1.786 1.00 89.19 88 LEU A N 1
ATOM 661 C CA . LEU A 1 88 ? 4.367 -16.574 -1.841 1.00 89.19 88 LEU A CA 1
ATOM 662 C C . LEU A 1 88 ? 3.831 -15.413 -0.995 1.00 89.19 88 LEU A C 1
ATOM 664 O O . LEU A 1 88 ? 4.551 -14.921 -0.130 1.00 89.19 88 LEU A O 1
ATOM 668 N N . GLY A 1 89 ? 2.566 -15.030 -1.195 1.00 87.62 89 GLY A N 1
ATOM 669 C CA . GLY A 1 89 ? 1.906 -13.940 -0.473 1.00 87.62 89 GLY A CA 1
ATOM 670 C C . GLY A 1 89 ? 1.993 -14.075 1.040 1.00 87.62 89 GLY A C 1
ATOM 671 O O . GLY A 1 89 ? 2.435 -13.151 1.721 1.00 87.62 89 GLY A O 1
ATOM 672 N N . LYS A 1 90 ? 1.660 -15.260 1.564 1.00 88.62 90 LYS A N 1
ATOM 673 C CA . LYS A 1 90 ? 1.739 -15.565 3.002 1.00 88.62 90 LYS A CA 1
ATOM 674 C C . LYS A 1 90 ? 3.156 -15.465 3.559 1.00 88.62 90 LYS A C 1
ATOM 676 O O . LYS A 1 90 ? 3.329 -14.971 4.668 1.00 88.62 90 LYS A O 1
ATOM 681 N N . LEU A 1 91 ? 4.157 -15.928 2.811 1.00 88.88 91 LEU A N 1
ATOM 682 C CA . LEU A 1 91 ? 5.551 -15.934 3.265 1.00 88.88 91 LEU A CA 1
ATOM 683 C C . LEU A 1 91 ? 6.159 -14.532 3.307 1.00 88.88 91 LEU A C 1
ATOM 685 O O . LEU A 1 91 ? 6.927 -14.226 4.215 1.00 88.88 91 LEU A O 1
ATOM 689 N N . VAL A 1 92 ? 5.810 -13.680 2.343 1.00 89.94 92 VAL A N 1
ATOM 690 C CA . VAL A 1 92 ? 6.370 -12.323 2.237 1.00 89.94 92 VAL A CA 1
ATOM 691 C C . VAL A 1 92 ? 5.465 -11.240 2.827 1.00 89.94 92 VAL A C 1
ATOM 693 O O . VAL A 1 92 ? 5.855 -10.076 2.885 1.00 89.94 92 VAL A O 1
ATOM 696 N N . GLY A 1 93 ? 4.267 -11.607 3.287 1.00 86.75 93 GLY A N 1
ATOM 697 C CA . GLY A 1 93 ? 3.273 -10.674 3.819 1.00 86.75 93 GLY A CA 1
ATOM 698 C C . GLY A 1 93 ? 2.682 -9.749 2.752 1.00 86.75 93 GLY A C 1
ATOM 699 O O . GLY A 1 93 ? 2.330 -8.610 3.059 1.00 86.75 93 GLY A O 1
ATOM 700 N N . ALA A 1 94 ? 2.603 -10.207 1.501 1.00 90.81 94 ALA A N 1
ATOM 701 C CA . ALA A 1 94 ? 1.958 -9.471 0.419 1.00 90.81 94 ALA A CA 1
ATOM 702 C C . ALA A 1 94 ? 0.480 -9.857 0.308 1.00 90.81 94 ALA A C 1
ATOM 704 O O . ALA A 1 94 ? 0.135 -11.034 0.373 1.00 90.81 94 ALA A O 1
ATOM 705 N N . LYS A 1 95 ? -0.376 -8.854 0.103 1.00 89.06 95 LYS A N 1
ATOM 706 C CA . LYS A 1 95 ? -1.803 -9.009 -0.221 1.00 89.06 95 LYS A CA 1
ATOM 707 C C . LYS A 1 95 ? -2.060 -8.936 -1.722 1.00 89.06 95 LYS A C 1
ATOM 709 O O . LYS A 1 95 ? -2.989 -9.565 -2.215 1.00 89.06 95 LYS A O 1
ATOM 714 N N . LEU A 1 96 ? -1.215 -8.197 -2.441 1.00 91.38 96 LEU A N 1
ATOM 715 C CA . LEU A 1 96 ? -1.245 -8.098 -3.895 1.00 91.38 96 LEU A CA 1
ATOM 716 C C . LEU A 1 96 ? 0.085 -8.570 -4.473 1.00 91.38 96 LEU A C 1
ATOM 718 O O . LEU A 1 96 ? 1.149 -8.120 -4.042 1.00 91.38 96 LEU A O 1
ATOM 722 N N . ILE A 1 97 ? 0.012 -9.429 -5.483 1.00 92.19 97 ILE A N 1
ATOM 723 C CA . ILE A 1 97 ? 1.152 -9.809 -6.314 1.00 92.19 97 ILE A CA 1
ATOM 724 C C . ILE A 1 97 ? 0.948 -9.197 -7.699 1.00 92.19 97 ILE A C 1
ATOM 726 O O . ILE A 1 97 ? -0.092 -9.385 -8.332 1.00 92.19 97 ILE A O 1
ATOM 730 N N . VAL A 1 98 ? 1.945 -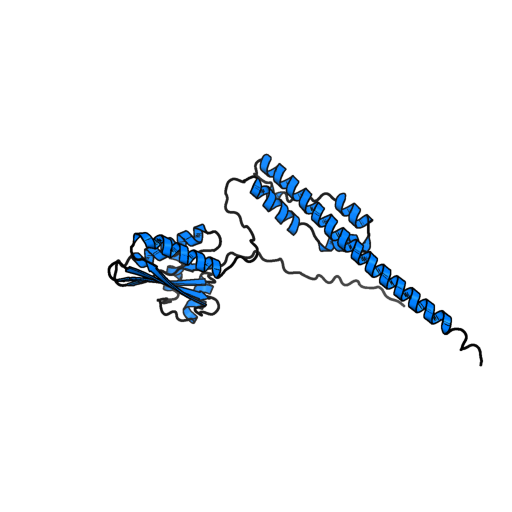8.453 -8.166 1.00 93.81 98 VAL A N 1
ATOM 731 C CA . VAL A 1 98 ? 1.978 -7.846 -9.496 1.00 93.81 98 VAL A CA 1
ATOM 732 C C . VAL A 1 98 ? 2.949 -8.636 -10.357 1.00 93.81 98 VAL A C 1
ATOM 734 O O . VAL A 1 98 ? 4.137 -8.720 -10.046 1.00 93.81 98 VAL A O 1
ATOM 737 N N . VAL A 1 99 ? 2.439 -9.200 -11.446 1.00 93.19 99 VAL A N 1
ATOM 738 C CA . VAL A 1 99 ? 3.238 -9.851 -12.492 1.00 93.19 99 VAL A CA 1
ATOM 739 C C . VAL A 1 99 ? 3.028 -9.125 -13.809 1.00 93.19 99 VAL A C 1
ATOM 741 O O . VAL A 1 99 ? 1.979 -8.513 -14.031 1.00 93.19 99 VAL A O 1
ATOM 744 N N . GLY A 1 100 ? 4.004 -9.200 -14.703 1.00 93.25 100 GLY A N 1
ATOM 745 C CA . GLY A 1 100 ? 3.904 -8.502 -15.971 1.00 93.25 100 GLY A CA 1
ATOM 746 C C . GLY A 1 100 ? 4.972 -8.882 -16.976 1.00 93.25 100 GLY A C 1
ATOM 747 O O . GLY A 1 100 ? 5.886 -9.655 -16.697 1.00 93.25 100 GLY A O 1
ATOM 748 N N . SER A 1 101 ? 4.827 -8.317 -18.166 1.00 94.38 101 SER A N 1
ATOM 749 C CA . SER A 1 101 ? 5.774 -8.457 -19.266 1.00 94.38 101 SER A CA 1
ATOM 750 C C . SER A 1 101 ? 5.848 -7.152 -20.046 1.00 94.38 101 SER A C 1
ATOM 752 O O . SER A 1 101 ? 4.806 -6.543 -20.312 1.00 94.38 101 SER A O 1
ATOM 754 N N . VAL A 1 102 ? 7.039 -6.781 -20.493 1.00 95.31 102 VAL A N 1
ATOM 755 C CA . VAL A 1 102 ? 7.258 -5.707 -21.457 1.00 95.31 102 VAL A CA 1
ATOM 756 C C . VAL A 1 102 ? 7.554 -6.335 -22.813 1.00 95.31 102 VAL A C 1
ATOM 758 O O . VAL A 1 102 ? 8.555 -7.028 -22.987 1.00 95.31 102 VAL A O 1
ATOM 761 N N . VAL A 1 103 ? 6.670 -6.099 -23.777 1.00 95.06 103 VAL A N 1
ATOM 762 C CA . VAL A 1 103 ? 6.826 -6.546 -25.162 1.00 95.06 103 VAL A CA 1
ATOM 763 C C . VAL A 1 103 ? 7.275 -5.364 -26.005 1.00 95.06 103 VAL A C 1
ATOM 765 O O . VAL A 1 103 ? 6.552 -4.372 -26.099 1.00 95.06 103 VAL A O 1
ATOM 768 N N . LYS A 1 104 ? 8.438 -5.478 -26.639 1.00 94.25 104 LYS A N 1
ATOM 769 C CA . LYS A 1 104 ? 8.888 -4.556 -27.680 1.00 94.25 104 LYS A CA 1
ATOM 770 C C . LYS A 1 104 ? 8.576 -5.160 -29.044 1.00 94.25 104 LYS A C 1
ATOM 772 O O . LYS A 1 104 ? 8.946 -6.298 -29.329 1.00 94.25 104 LYS A O 1
ATOM 777 N N . PHE A 1 105 ? 7.902 -4.394 -29.891 1.00 91.94 105 PHE A N 1
ATOM 778 C CA . PHE A 1 105 ? 7.651 -4.759 -31.279 1.00 91.94 105 PHE A CA 1
ATOM 779 C C . PHE A 1 105 ? 7.876 -3.540 -32.173 1.00 91.94 105 PHE A C 1
ATOM 781 O O . PHE A 1 105 ? 7.110 -2.578 -32.120 1.00 91.94 105 PHE A O 1
ATOM 788 N N . ALA A 1 106 ? 8.934 -3.585 -32.987 1.00 89.31 106 ALA A N 1
ATOM 789 C CA . ALA A 1 106 ? 9.457 -2.414 -33.692 1.00 89.31 106 ALA A CA 1
ATOM 790 C C . ALA A 1 106 ? 9.701 -1.246 -32.708 1.00 89.31 106 ALA A C 1
ATOM 792 O O . ALA A 1 106 ? 10.455 -1.414 -31.748 1.00 89.31 106 ALA A O 1
ATOM 793 N N . GLU A 1 107 ? 9.043 -0.105 -32.918 1.00 87.62 107 GLU A N 1
ATOM 794 C CA . GLU A 1 107 ? 9.119 1.082 -32.051 1.00 87.62 107 GLU A CA 1
ATOM 795 C C . GLU A 1 107 ? 8.064 1.089 -30.930 1.00 87.62 107 GLU A C 1
ATOM 797 O O . GLU A 1 107 ? 8.102 1.928 -30.032 1.00 87.62 107 GLU A O 1
ATOM 802 N N . ALA A 1 108 ? 7.111 0.152 -30.952 1.00 91.44 108 ALA A N 1
ATOM 803 C CA . ALA A 1 108 ? 6.036 0.098 -29.972 1.00 91.44 108 ALA A CA 1
ATOM 804 C C . ALA A 1 108 ? 6.421 -0.753 -28.756 1.00 91.44 108 ALA A C 1
ATOM 806 O O . ALA A 1 108 ? 6.948 -1.863 -28.877 1.00 91.44 108 ALA A O 1
ATOM 807 N N . TYR A 1 109 ? 6.062 -0.258 -27.575 1.00 94.88 109 TYR A N 1
ATOM 808 C CA . TYR A 1 109 ? 6.239 -0.935 -26.298 1.00 94.88 109 TYR A CA 1
ATOM 809 C C . TYR A 1 109 ? 4.871 -1.235 -25.689 1.00 94.88 109 TYR A C 1
ATOM 811 O O . TYR A 1 109 ? 4.003 -0.371 -25.593 1.00 94.88 109 TYR A O 1
ATOM 819 N N . THR A 1 110 ? 4.659 -2.477 -25.271 1.00 95.31 110 THR A N 1
ATOM 820 C CA . THR A 1 110 ? 3.442 -2.919 -24.590 1.00 95.31 110 THR A CA 1
ATOM 821 C C . THR A 1 110 ? 3.796 -3.449 -23.212 1.00 95.31 110 THR A C 1
ATOM 823 O O . THR A 1 110 ? 4.510 -4.440 -23.094 1.00 95.31 110 THR A O 1
ATOM 826 N N . LEU A 1 111 ? 3.242 -2.836 -22.173 1.00 95.81 111 LEU A N 1
ATOM 827 C CA . LEU A 1 111 ? 3.307 -3.321 -20.803 1.00 95.81 111 LEU A CA 1
ATOM 828 C C . LEU A 1 111 ? 2.022 -4.088 -20.497 1.00 95.81 111 LEU A C 1
ATOM 830 O O . LEU A 1 111 ? 0.940 -3.503 -20.430 1.00 95.81 111 LEU A O 1
ATOM 834 N N . ASN A 1 112 ? 2.146 -5.397 -20.309 1.00 94.38 112 ASN A N 1
ATOM 835 C CA . ASN A 1 112 ? 1.067 -6.225 -19.787 1.00 94.38 112 ASN A CA 1
ATOM 836 C C . ASN A 1 112 ? 1.273 -6.382 -18.285 1.00 94.38 112 ASN A C 1
ATOM 838 O O . ASN A 1 112 ? 2.347 -6.808 -17.862 1.00 94.38 112 ASN A O 1
ATOM 842 N N . VAL A 1 113 ? 0.247 -6.088 -17.492 1.00 94.06 113 VAL A N 1
ATOM 843 C CA . VAL A 1 113 ? 0.269 -6.264 -16.035 1.00 94.06 113 VAL A CA 1
ATOM 844 C C . VAL A 1 113 ? -0.941 -7.058 -15.572 1.00 94.06 113 VAL A C 1
ATOM 846 O O . VAL A 1 113 ? -2.044 -6.911 -16.103 1.00 94.06 113 VAL A O 1
ATOM 849 N N . ARG A 1 114 ? -0.738 -7.909 -14.567 1.00 90.38 114 ARG A N 1
ATOM 850 C CA . ARG A 1 114 ? -1.792 -8.654 -13.877 1.00 90.38 114 ARG A CA 1
ATOM 851 C C . ARG A 1 114 ? -1.633 -8.476 -12.376 1.00 90.38 114 ARG A C 1
ATOM 853 O O . ARG A 1 114 ? -0.535 -8.593 -11.836 1.00 90.38 114 ARG A O 1
ATOM 860 N N . PHE A 1 115 ? -2.756 -8.220 -11.727 1.00 91.00 115 PHE A N 1
ATOM 861 C CA . PHE A 1 115 ? -2.886 -8.053 -10.291 1.00 91.00 115 PHE A CA 1
ATOM 862 C C . PHE A 1 115 ? -3.535 -9.307 -9.729 1.00 91.00 115 PHE A C 1
ATOM 864 O O . PHE A 1 115 ? -4.643 -9.665 -10.131 1.00 91.00 115 PHE A O 1
ATOM 871 N N . ILE A 1 116 ? -2.830 -9.980 -8.833 1.00 88.00 116 ILE A N 1
ATOM 872 C CA . ILE A 1 116 ? -3.251 -11.241 -8.234 1.00 88.00 116 ILE A CA 1
ATOM 873 C C . ILE A 1 116 ? -3.482 -10.997 -6.753 1.00 88.00 116 ILE A C 1
ATOM 875 O O . ILE A 1 116 ? -2.602 -10.489 -6.056 1.00 88.00 116 ILE A O 1
ATOM 879 N N . ASP A 1 117 ? -4.671 -11.354 -6.289 1.00 83.62 117 ASP A N 1
ATOM 880 C CA . ASP A 1 117 ? -4.982 -11.377 -4.869 1.00 83.62 117 ASP A CA 1
ATOM 881 C C . ASP A 1 117 ? -4.233 -12.552 -4.234 1.00 83.62 117 ASP A C 1
ATOM 883 O O . ASP A 1 117 ? -4.394 -13.708 -4.627 1.00 83.62 117 ASP A O 1
ATOM 887 N N . ALA A 1 118 ? -3.359 -12.251 -3.281 1.00 86.88 118 ALA A N 1
ATOM 888 C CA . ALA A 1 118 ? -2.464 -13.237 -2.693 1.00 86.88 118 ALA A CA 1
ATOM 889 C C . ALA A 1 118 ? -3.134 -14.086 -1.596 1.00 86.88 118 ALA A C 1
ATOM 891 O O . ALA A 1 118 ? -2.519 -15.010 -1.070 1.00 86.88 118 ALA A O 1
ATOM 892 N N . GLU A 1 119 ? -4.385 -13.802 -1.234 1.00 80.06 119 GLU A N 1
ATOM 893 C CA . GLU A 1 119 ? -5.168 -14.630 -0.313 1.00 80.06 119 GLU A CA 1
ATOM 894 C C . GLU A 1 119 ? -5.899 -15.741 -1.075 1.00 80.06 119 GLU A C 1
ATOM 896 O O . GLU A 1 119 ? -5.969 -16.880 -0.606 1.00 80.06 119 GLU A O 1
ATOM 901 N N . THR A 1 120 ? -6.395 -15.420 -2.271 1.00 78.75 120 THR A N 1
ATOM 902 C CA . THR A 1 120 ? -7.198 -16.316 -3.121 1.00 78.75 120 THR A CA 1
ATOM 903 C C . THR A 1 120 ? -6.424 -16.919 -4.293 1.00 78.75 120 THR A C 1
ATOM 905 O O . THR A 1 120 ? -6.857 -17.921 -4.860 1.00 78.75 120 THR A O 1
ATOM 908 N N . GLY A 1 121 ? -5.290 -16.326 -4.675 1.00 77.06 121 GLY A N 1
ATOM 909 C CA . GLY A 1 121 ? -4.504 -16.704 -5.853 1.00 77.06 121 GLY A CA 1
ATOM 910 C C . GLY A 1 121 ? -5.159 -16.326 -7.186 1.00 77.06 121 GLY A C 1
ATOM 911 O O . GLY A 1 121 ? -4.670 -16.727 -8.241 1.00 77.06 121 GLY A O 1
ATOM 912 N N . VAL A 1 122 ? -6.265 -15.576 -7.160 1.00 78.88 122 VAL A N 1
ATOM 913 C CA . VAL A 1 122 ? -7.039 -15.205 -8.350 1.00 78.88 122 VAL A CA 1
ATOM 914 C C . VAL A 1 122 ? -6.536 -13.880 -8.919 1.00 78.88 122 VAL A C 1
ATOM 916 O O . VAL A 1 122 ? -6.289 -12.918 -8.191 1.00 78.88 122 VAL A O 1
ATOM 919 N N . ALA A 1 123 ? -6.416 -13.807 -10.246 1.00 80.94 123 ALA A N 1
ATOM 920 C CA . ALA A 1 123 ? -6.150 -12.552 -10.939 1.00 80.94 123 ALA A CA 1
ATOM 921 C C . ALA A 1 123 ? -7.398 -11.652 -10.892 1.00 80.94 123 ALA A C 1
ATOM 923 O O . ALA A 1 123 ? -8.396 -11.929 -11.555 1.00 80.94 123 ALA A O 1
ATOM 924 N N . ILE A 1 124 ? -7.335 -10.572 -10.114 1.00 81.12 124 ILE A N 1
ATOM 925 C CA . ILE A 1 124 ? -8.456 -9.647 -9.888 1.00 81.12 124 ILE A CA 1
ATOM 926 C C . ILE A 1 124 ? -8.576 -8.582 -10.977 1.00 81.12 124 ILE A C 1
ATOM 928 O O . ILE A 1 124 ? -9.656 -8.045 -11.213 1.00 81.12 124 ILE A O 1
ATOM 932 N N . LYS A 1 125 ? -7.466 -8.256 -11.645 1.00 83.12 125 LYS A N 1
ATOM 933 C CA . LYS A 1 125 ? -7.435 -7.281 -12.735 1.00 83.12 125 LYS A CA 1
ATOM 934 C C . LYS A 1 125 ? -6.218 -7.519 -13.622 1.00 83.12 125 LYS A C 1
ATOM 936 O O . LYS A 1 125 ? -5.162 -7.929 -13.147 1.00 83.12 125 LYS A O 1
ATOM 941 N N . ALA A 1 126 ? -6.358 -7.235 -14.909 1.00 86.50 126 ALA A N 1
ATOM 942 C CA . ALA A 1 126 ? -5.261 -7.215 -15.865 1.00 86.50 126 ALA A CA 1
ATOM 943 C C . ALA A 1 126 ? -5.409 -5.984 -16.757 1.00 86.50 126 ALA A C 1
ATOM 945 O O . ALA A 1 126 ? -6.530 -5.617 -17.112 1.00 86.50 126 ALA A O 1
ATOM 946 N N . GLU A 1 127 ? -4.301 -5.349 -17.116 1.00 89.12 127 GLU A N 1
ATOM 947 C CA . GLU A 1 127 ? -4.312 -4.224 -18.047 1.00 89.12 127 GLU A CA 1
ATOM 948 C C . GLU A 1 127 ? -3.162 -4.337 -19.045 1.00 89.12 127 GLU A C 1
ATOM 950 O O . GLU A 1 127 ? -2.126 -4.958 -18.786 1.00 89.12 127 GLU A O 1
ATOM 955 N N . LYS A 1 128 ? -3.380 -3.724 -20.205 1.00 91.56 128 LYS A N 1
ATOM 956 C CA . LYS A 1 128 ? -2.403 -3.562 -21.269 1.00 91.56 128 LYS A CA 1
ATOM 957 C C . LYS A 1 128 ? -2.218 -2.068 -21.501 1.00 91.56 128 LYS A C 1
ATOM 959 O O . LYS A 1 128 ? -3.152 -1.402 -21.944 1.00 91.56 128 LYS A O 1
ATOM 964 N N . VAL A 1 129 ? -1.011 -1.567 -21.270 1.00 93.81 129 VAL A N 1
ATOM 965 C CA . VAL A 1 129 ? -0.625 -0.183 -21.568 1.00 93.81 129 VAL A CA 1
ATOM 966 C C . VAL A 1 129 ? 0.317 -0.196 -22.765 1.00 93.81 129 VAL A C 1
ATOM 968 O O . VAL A 1 129 ? 1.174 -1.070 -22.865 1.00 93.81 129 VAL A O 1
ATOM 971 N N . GLN A 1 130 ? 0.146 0.736 -23.698 1.00 92.69 130 GLN A N 1
ATOM 972 C CA . GLN A 1 130 ? 0.967 0.833 -24.907 1.00 92.69 130 GLN A CA 1
ATOM 973 C C . GLN A 1 130 ? 1.648 2.198 -24.973 1.00 92.69 130 GLN A C 1
ATOM 975 O O . GLN A 1 130 ? 1.057 3.198 -24.571 1.00 92.69 130 GLN A O 1
ATOM 980 N N . ALA A 1 131 ? 2.866 2.211 -25.497 1.00 91.94 131 ALA A N 1
ATOM 981 C CA . ALA A 1 131 ? 3.670 3.389 -25.775 1.00 91.94 131 ALA A CA 1
ATOM 982 C C . ALA A 1 131 ? 4.273 3.277 -27.176 1.00 91.94 131 ALA A C 1
ATOM 984 O O . ALA A 1 131 ? 4.569 2.175 -27.645 1.00 91.94 131 ALA A O 1
ATOM 985 N N . SER A 1 132 ? 4.462 4.420 -27.832 1.00 89.88 132 SER A N 1
ATOM 986 C CA . SER A 1 132 ? 5.039 4.478 -29.186 1.00 89.88 132 SER A CA 1
ATOM 987 C C . SER A 1 132 ? 6.546 4.741 -29.182 1.00 89.88 132 SER A C 1
ATOM 989 O O . SER A 1 132 ? 7.153 4.822 -30.244 1.00 89.88 132 SER A O 1
ATOM 991 N N . SER A 1 133 ? 7.136 4.923 -27.999 1.00 89.56 133 SER A N 1
ATOM 992 C CA . SER A 1 133 ? 8.560 5.177 -27.812 1.00 89.56 133 SER A CA 1
ATOM 993 C C . SER A 1 133 ? 9.013 4.790 -26.402 1.00 89.56 133 SER A C 1
ATOM 995 O O . SER A 1 133 ? 8.220 4.758 -25.459 1.00 89.56 133 SER A O 1
ATOM 997 N N . GLU A 1 134 ? 10.313 4.548 -26.235 1.00 87.44 134 GLU A N 1
ATOM 998 C CA . GLU A 1 134 ? 10.914 4.235 -24.931 1.00 87.44 134 GLU A CA 1
ATOM 999 C C . GLU A 1 134 ? 10.786 5.394 -23.924 1.00 87.44 134 GLU A C 1
ATOM 1001 O O . GLU A 1 134 ? 10.625 5.178 -22.724 1.00 87.44 134 GLU A O 1
ATOM 1006 N N . ALA A 1 135 ? 10.761 6.637 -24.415 1.00 89.69 135 ALA A N 1
ATOM 1007 C CA . ALA A 1 135 ? 10.610 7.839 -23.594 1.00 89.69 135 ALA A CA 1
ATOM 1008 C C . ALA A 1 135 ? 9.252 7.924 -22.869 1.00 89.69 135 ALA A C 1
ATOM 1010 O O . ALA A 1 135 ? 9.109 8.666 -21.897 1.00 89.69 135 ALA A O 1
ATOM 1011 N N . GLU A 1 136 ? 8.248 7.174 -23.323 1.00 92.81 136 GLU A N 1
ATOM 1012 C CA . GLU A 1 136 ? 6.919 7.126 -22.710 1.00 92.81 136 GLU A CA 1
ATOM 1013 C C . GLU A 1 136 ? 6.793 6.051 -21.621 1.00 92.81 136 GLU A C 1
ATOM 1015 O O . GLU A 1 136 ? 5.811 6.065 -20.877 1.00 92.81 136 GLU A O 1
ATOM 1020 N N . ILE A 1 137 ? 7.779 5.158 -21.469 1.00 92.69 137 ILE A N 1
ATOM 1021 C CA . ILE A 1 137 ? 7.760 4.086 -20.459 1.00 92.69 137 ILE A CA 1
ATOM 1022 C C . ILE A 1 137 ? 7.493 4.609 -19.038 1.00 92.69 137 ILE A C 1
ATOM 1024 O O . ILE A 1 137 ? 6.649 4.015 -18.362 1.00 92.69 137 ILE A O 1
ATOM 1028 N N . PRO A 1 138 ? 8.099 5.721 -18.570 1.00 93.25 138 PRO A N 1
ATOM 1029 C CA . PRO A 1 138 ? 7.777 6.277 -17.255 1.00 93.25 138 PRO A CA 1
ATOM 1030 C C . PRO A 1 138 ? 6.280 6.569 -17.071 1.00 93.25 138 PRO A C 1
ATOM 1032 O O . PRO A 1 138 ? 5.706 6.214 -16.048 1.00 93.25 138 PRO A O 1
ATOM 1035 N N . ARG A 1 139 ? 5.601 7.094 -18.102 1.00 93.62 139 ARG A N 1
ATOM 1036 C CA . ARG A 1 139 ? 4.152 7.364 -18.045 1.00 93.62 139 ARG A CA 1
ATOM 1037 C C . ARG A 1 139 ? 3.323 6.086 -17.969 1.00 93.62 139 ARG A C 1
ATOM 1039 O O . ARG A 1 139 ? 2.254 6.075 -17.362 1.00 93.62 139 ARG A O 1
ATOM 1046 N N . MET A 1 140 ? 3.791 5.004 -18.595 1.00 92.94 140 MET A N 1
ATOM 1047 C CA . MET A 1 140 ? 3.133 3.701 -18.476 1.00 92.94 140 MET A CA 1
ATOM 1048 C C . MET A 1 140 ? 3.191 3.199 -17.032 1.00 92.94 140 MET A C 1
ATOM 1050 O O . MET A 1 140 ? 2.202 2.665 -16.536 1.00 92.94 140 MET A O 1
ATOM 1054 N N . ILE A 1 141 ? 4.330 3.395 -16.361 1.00 94.44 141 ILE A N 1
ATOM 1055 C CA . ILE A 1 141 ? 4.524 3.029 -14.954 1.00 94.44 141 ILE A CA 1
ATOM 1056 C C . ILE A 1 141 ? 3.589 3.846 -14.065 1.00 94.44 141 ILE A C 1
ATOM 1058 O O . ILE A 1 141 ? 2.869 3.253 -13.264 1.00 94.44 141 ILE A O 1
ATOM 1062 N N . ASP A 1 142 ? 3.533 5.166 -14.253 1.00 91.94 142 ASP A N 1
ATOM 1063 C CA . ASP A 1 142 ? 2.641 6.049 -13.487 1.00 91.94 142 ASP A CA 1
ATOM 1064 C C . ASP A 1 142 ? 1.180 5.591 -13.584 1.00 91.94 142 ASP A C 1
ATOM 1066 O O . ASP A 1 142 ? 0.489 5.455 -12.574 1.00 91.94 142 ASP A O 1
ATOM 1070 N N . ARG A 1 143 ? 0.726 5.227 -14.788 1.00 91.75 143 ARG A N 1
ATOM 1071 C CA . ARG A 1 143 ? -0.624 4.692 -15.007 1.00 91.75 143 ARG A CA 1
ATOM 1072 C C . ARG A 1 143 ? -0.866 3.369 -14.274 1.00 91.75 143 ARG A C 1
ATOM 1074 O O . ARG A 1 143 ? -1.956 3.137 -13.749 1.00 91.75 143 ARG A O 1
ATOM 1081 N N . VAL A 1 144 ? 0.141 2.496 -14.203 1.00 92.69 144 VAL A N 1
ATOM 1082 C CA . VAL A 1 144 ? 0.059 1.258 -13.413 1.00 92.69 144 VAL A CA 1
ATOM 1083 C C . VAL A 1 144 ? -0.025 1.559 -11.918 1.00 92.69 144 VAL A C 1
ATOM 1085 O O . VAL A 1 144 ? -0.820 0.927 -11.219 1.00 92.69 144 VAL A O 1
ATOM 1088 N N . VAL A 1 145 ? 0.723 2.546 -11.425 1.00 91.88 145 VAL A N 1
ATOM 1089 C CA . VAL A 1 145 ? 0.637 3.002 -10.029 1.00 91.88 145 VAL A CA 1
ATOM 1090 C C . VAL A 1 145 ? -0.759 3.534 -9.716 1.00 91.88 145 VAL A C 1
ATOM 1092 O O . VAL A 1 145 ? -1.355 3.113 -8.724 1.00 91.88 145 VAL A O 1
ATOM 1095 N N . GLU A 1 146 ? -1.322 4.388 -10.571 1.00 89.38 146 GLU A N 1
ATOM 1096 C CA . GLU A 1 146 ? -2.688 4.911 -10.416 1.00 89.38 146 GLU A CA 1
ATOM 1097 C C . GLU A 1 146 ? -3.724 3.787 -10.326 1.00 89.38 146 GLU A C 1
ATOM 1099 O O . GLU A 1 146 ? -4.621 3.822 -9.480 1.00 89.38 146 GLU A O 1
ATOM 1104 N N . MET A 1 147 ? -3.579 2.742 -11.143 1.00 86.69 147 MET A N 1
ATOM 1105 C CA . MET A 1 147 ? -4.444 1.569 -11.051 1.00 86.69 147 MET A CA 1
ATOM 1106 C C . MET A 1 147 ? -4.300 0.817 -9.732 1.00 86.69 147 MET A C 1
ATOM 1108 O O . MET A 1 147 ? -5.318 0.417 -9.172 1.00 86.69 147 MET A O 1
ATOM 1112 N N . ILE A 1 148 ? -3.074 0.597 -9.250 1.00 86.44 148 ILE A N 1
ATOM 1113 C CA . ILE A 1 148 ? -2.820 -0.103 -7.981 1.00 86.44 148 ILE A CA 1
ATOM 1114 C C . ILE A 1 148 ? -3.421 0.690 -6.816 1.00 86.44 148 ILE A C 1
ATOM 1116 O O . ILE A 1 148 ? -4.098 0.117 -5.960 1.00 86.44 148 ILE A O 1
ATOM 1120 N N . VAL A 1 149 ? -3.252 2.014 -6.822 1.00 85.00 149 VAL A N 1
ATOM 1121 C CA . VAL A 1 149 ? -3.903 2.925 -5.868 1.00 85.00 149 VAL A CA 1
ATOM 1122 C C . VAL A 1 149 ? -5.427 2.832 -5.974 1.00 85.00 149 VAL A C 1
ATOM 1124 O O . VAL A 1 149 ? -6.113 2.824 -4.957 1.00 85.00 149 VAL A O 1
ATOM 1127 N N . GLY A 1 150 ? -5.972 2.696 -7.183 1.00 78.19 150 GLY A N 1
ATOM 1128 C CA . GLY A 1 150 ? -7.405 2.505 -7.411 1.00 78.19 150 GLY A CA 1
ATOM 1129 C C . GLY A 1 150 ? -7.963 1.144 -6.972 1.00 78.19 150 GLY A C 1
ATOM 1130 O O . GLY A 1 150 ? -9.158 1.061 -6.703 1.00 78.19 150 GLY A O 1
ATOM 1131 N N . ILE A 1 151 ? -7.142 0.086 -6.889 1.00 72.62 151 ILE A N 1
ATOM 1132 C CA . ILE A 1 151 ? -7.535 -1.235 -6.348 1.00 72.62 151 ILE A CA 1
ATOM 1133 C C . ILE A 1 151 ? -7.664 -1.176 -4.821 1.00 72.62 151 ILE A C 1
ATOM 1135 O O . ILE A 1 151 ? -8.557 -1.801 -4.252 1.00 72.62 151 ILE A O 1
ATOM 1139 N N . TYR A 1 152 ? -6.816 -0.378 -4.167 1.00 68.12 152 TYR A N 1
ATOM 1140 C CA . TYR A 1 152 ? -6.888 -0.082 -2.737 1.00 68.12 152 TYR A CA 1
ATOM 1141 C C . TYR A 1 152 ? -7.256 1.392 -2.504 1.00 68.12 152 TYR A C 1
ATOM 1143 O O . TYR A 1 152 ? -6.443 2.147 -1.959 1.00 68.12 152 TYR A O 1
ATOM 1151 N N . PRO A 1 153 ? -8.470 1.836 -2.895 1.00 53.69 153 PRO A N 1
ATOM 1152 C CA . PRO A 1 153 ? -8.893 3.206 -2.649 1.00 53.69 153 PRO A CA 1
ATOM 1153 C C . PRO A 1 153 ? -8.889 3.417 -1.136 1.00 53.69 153 PRO A C 1
ATOM 1155 O O . PRO A 1 153 ? -9.521 2.645 -0.415 1.00 53.69 153 PRO A O 1
ATOM 1158 N N . LYS A 1 154 ? -8.131 4.410 -0.648 1.00 46.59 154 LYS A N 1
ATOM 1159 C CA . LYS A 1 154 ? -7.929 4.657 0.788 1.00 46.59 154 LYS A CA 1
ATOM 1160 C C . LYS A 1 154 ? -9.233 4.488 1.584 1.00 46.59 154 LYS A C 1
ATOM 1162 O O . LYS A 1 154 ? -10.078 5.382 1.607 1.00 46.59 154 LYS A O 1
ATOM 1167 N N . GLY A 1 155 ? -9.355 3.380 2.315 1.00 41.66 155 GLY A N 1
ATOM 1168 C CA . GLY A 1 155 ? -10.088 3.375 3.575 1.00 41.66 155 GLY A CA 1
ATOM 1169 C C . GLY A 1 155 ? -9.375 4.357 4.505 1.00 41.66 155 GLY A C 1
ATOM 1170 O O . GLY A 1 155 ? -8.149 4.395 4.506 1.00 41.66 155 GLY A O 1
ATOM 1171 N N . LYS A 1 156 ? -10.144 5.220 5.180 1.00 30.08 156 LYS A N 1
ATOM 1172 C CA . LYS A 1 156 ? -9.712 6.384 5.986 1.00 30.08 156 LYS A CA 1
ATOM 1173 C C . LYS A 1 156 ? -8.229 6.349 6.435 1.00 30.08 156 LYS A C 1
ATOM 1175 O O . LYS A 1 156 ? -7.851 5.415 7.136 1.00 30.08 156 LYS A O 1
ATOM 1180 N N . PRO A 1 157 ? -7.405 7.363 6.095 1.00 39.44 157 PRO A N 1
ATOM 1181 C CA . PRO A 1 157 ? -5.967 7.322 6.346 1.00 39.44 157 PRO A CA 1
ATOM 1182 C C . PRO A 1 157 ? -5.642 7.257 7.845 1.00 39.44 157 PRO A C 1
ATOM 1184 O O . PRO A 1 157 ? -5.895 8.215 8.573 1.00 39.44 157 PRO A O 1
ATOM 1187 N N . THR A 1 158 ? -5.009 6.172 8.287 1.00 36.91 158 THR A N 1
ATOM 1188 C CA . THR A 1 158 ? -4.164 6.159 9.488 1.00 36.91 158 THR A CA 1
ATOM 1189 C C . THR A 1 158 ? -2.746 6.537 9.076 1.00 36.91 158 THR A C 1
ATOM 1191 O O . THR A 1 158 ? -2.043 5.770 8.422 1.00 36.91 158 THR A O 1
ATOM 1194 N N . VAL A 1 159 ? -2.356 7.765 9.414 1.00 45.34 159 VAL A N 1
ATOM 1195 C CA . VAL A 1 159 ? -1.021 8.321 9.184 1.00 45.34 159 VAL A CA 1
ATOM 1196 C C . VAL A 1 159 ? -0.038 7.662 10.154 1.00 45.34 159 VAL A C 1
ATOM 1198 O O . VAL A 1 159 ? -0.117 7.891 11.358 1.00 45.34 159 VAL A O 1
ATOM 1201 N N . VAL A 1 160 ? 0.913 6.881 9.639 1.00 38.69 160 VAL A N 1
ATOM 1202 C CA . VAL A 1 160 ? 2.192 6.629 10.321 1.00 38.69 160 VAL A CA 1
ATOM 1203 C C . VAL A 1 160 ? 3.229 7.523 9.629 1.00 38.69 160 VAL A C 1
ATOM 1205 O O . VAL A 1 160 ? 3.480 7.322 8.441 1.00 38.69 160 VAL A O 1
ATOM 1208 N N . PRO A 1 161 ? 3.790 8.547 10.296 1.00 41.31 161 PRO A N 1
ATOM 1209 C CA . PRO A 1 161 ? 4.684 9.499 9.649 1.00 41.31 161 PRO A CA 1
ATOM 1210 C C . PRO A 1 161 ? 6.126 8.976 9.558 1.00 41.31 161 PRO A C 1
ATOM 1212 O O . PRO A 1 161 ? 6.725 8.596 10.563 1.00 41.31 161 PRO A O 1
ATOM 1215 N N . THR A 1 162 ? 6.712 9.043 8.360 1.00 35.78 162 THR A N 1
ATOM 1216 C CA . THR A 1 162 ? 8.170 9.062 8.128 1.00 35.78 162 THR A CA 1
ATOM 1217 C C . THR A 1 162 ? 8.748 10.406 8.627 1.00 35.78 162 THR A C 1
ATOM 1219 O O . THR A 1 162 ? 8.032 11.411 8.605 1.00 35.78 162 THR A O 1
ATOM 1222 N N . PRO A 1 163 ? 10.012 10.491 9.101 1.00 38.44 163 PRO A N 1
ATOM 1223 C CA . PRO A 1 163 ? 10.536 11.691 9.746 1.00 38.44 163 PRO A CA 1
ATOM 1224 C C . PRO A 1 163 ? 10.856 12.778 8.712 1.00 38.44 163 PRO A C 1
ATOM 1226 O O . PRO A 1 163 ? 11.951 12.841 8.161 1.00 38.44 163 PRO A O 1
ATOM 1229 N N . GLN A 1 164 ? 9.896 13.665 8.470 1.00 36.16 164 GLN A N 1
ATOM 1230 C CA . GLN A 1 164 ? 10.112 14.958 7.824 1.00 36.16 164 GLN A CA 1
ATOM 1231 C C . GLN A 1 164 ? 9.877 16.078 8.843 1.00 36.16 164 GLN A C 1
ATOM 1233 O O . GLN A 1 164 ? 9.072 15.950 9.769 1.00 36.16 164 GLN A O 1
ATOM 1238 N N . LYS A 1 165 ? 10.670 17.150 8.720 1.00 41.78 165 LYS A N 1
ATOM 1239 C CA . LYS A 1 165 ? 10.691 18.304 9.630 1.00 41.78 165 LYS A CA 1
ATOM 1240 C C . LYS A 1 165 ? 9.250 18.797 9.873 1.00 41.78 165 LYS A C 1
ATOM 1242 O O . LYS A 1 165 ? 8.549 19.022 8.891 1.00 41.78 165 LYS A O 1
ATOM 1247 N N . PRO A 1 166 ? 8.795 18.950 11.133 1.00 49.59 166 PRO A N 1
ATOM 1248 C CA . PRO A 1 166 ? 7.371 19.111 11.422 1.00 49.59 166 PRO A CA 1
ATOM 1249 C C . PRO A 1 166 ? 6.831 20.409 10.816 1.00 49.59 166 PRO A C 1
ATOM 1251 O O . PRO A 1 166 ? 7.282 21.488 11.203 1.00 49.59 166 PRO A O 1
ATOM 1254 N N . SER A 1 167 ? 5.886 20.318 9.880 1.00 60.56 167 SER A N 1
ATOM 1255 C CA . SER A 1 167 ? 5.194 21.497 9.362 1.00 60.56 167 SER A CA 1
ATOM 1256 C C . SER A 1 167 ? 4.052 21.903 10.312 1.00 60.56 167 SER A C 1
ATOM 1258 O O . SER A 1 167 ? 3.431 21.058 10.962 1.00 60.56 167 SER A O 1
ATOM 1260 N N . LEU A 1 168 ? 3.793 23.209 10.448 1.00 60.81 168 LEU A N 1
ATOM 1261 C CA . LEU A 1 168 ? 2.740 23.745 11.328 1.00 60.81 168 LEU A CA 1
ATOM 1262 C C . LEU A 1 168 ? 1.325 23.232 10.976 1.00 60.81 168 LEU A C 1
ATOM 1264 O O . LEU A 1 168 ? 0.577 22.917 11.904 1.00 60.81 168 LEU A O 1
ATOM 1268 N N . PRO A 1 169 ? 0.937 23.108 9.688 1.00 68.31 169 PRO A N 1
ATOM 1269 C CA . PRO A 1 169 ? -0.349 22.518 9.312 1.00 68.31 169 PRO A CA 1
ATOM 1270 C C . PRO A 1 169 ? -0.500 21.058 9.762 1.00 68.31 169 PRO A C 1
ATOM 1272 O O . PRO A 1 169 ? -1.569 20.681 10.244 1.00 68.31 169 PRO A O 1
ATOM 1275 N N . ASP A 1 170 ? 0.572 20.261 9.701 1.00 69.44 170 ASP A N 1
ATOM 1276 C CA . ASP A 1 170 ? 0.544 18.856 10.134 1.00 69.44 170 ASP A CA 1
ATOM 1277 C C . ASP A 1 170 ? 0.309 18.727 11.644 1.00 69.44 170 ASP A C 1
ATOM 1279 O O . ASP A 1 170 ? -0.413 17.834 12.089 1.00 69.44 170 ASP A O 1
ATOM 1283 N N . ALA A 1 171 ? 0.853 19.657 12.441 1.00 76.12 171 ALA A N 1
ATOM 1284 C CA . ALA A 1 171 ? 0.649 19.702 13.890 1.00 76.12 171 ALA A CA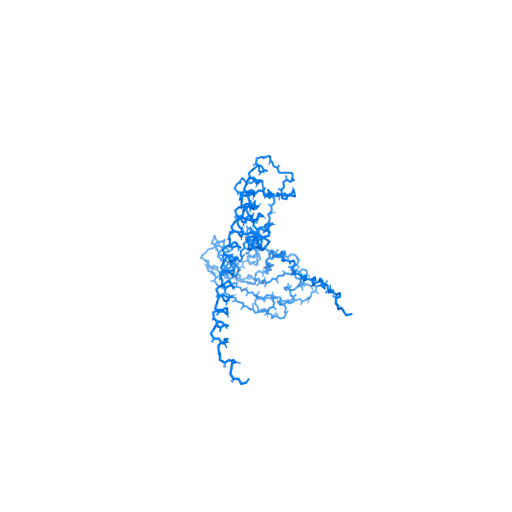 1
ATOM 1285 C C . ALA A 1 171 ? -0.836 19.851 14.257 1.00 76.12 171 ALA A C 1
ATOM 1287 O O . ALA A 1 171 ? -1.318 19.207 15.189 1.00 76.12 171 ALA A O 1
ATOM 1288 N N . VAL A 1 172 ? -1.569 20.685 13.509 1.00 81.25 172 VAL A N 1
ATOM 1289 C CA . VAL A 1 172 ? -3.007 20.920 13.713 1.00 81.25 172 VAL A CA 1
ATOM 1290 C C . VAL A 1 172 ? -3.816 19.682 13.340 1.00 81.25 172 VAL A C 1
ATOM 1292 O O . VAL A 1 172 ? -4.734 19.304 14.071 1.00 81.25 172 VAL A O 1
ATOM 1295 N N . VAL A 1 173 ? -3.488 19.049 12.212 1.00 78.00 173 VAL A N 1
ATOM 1296 C CA . VAL A 1 173 ? -4.192 17.848 11.740 1.00 78.00 173 VAL A CA 1
ATOM 1297 C C . VAL A 1 173 ? -3.989 16.694 12.720 1.00 78.00 173 VAL A C 1
ATOM 1299 O O . VAL A 1 173 ? -4.975 16.092 13.149 1.00 78.00 173 VAL A O 1
ATOM 1302 N N . LEU A 1 174 ? -2.747 16.446 13.146 1.00 81.19 174 LEU A N 1
ATOM 1303 C CA . LEU A 1 174 ? -2.423 15.407 14.124 1.00 81.19 174 LEU A CA 1
ATOM 1304 C C . LEU A 1 174 ? -3.125 15.657 15.465 1.00 81.19 174 LEU A C 1
ATOM 1306 O O . LEU A 1 174 ? -3.762 14.758 16.003 1.00 81.19 174 LEU A O 1
ATOM 1310 N N . ALA A 1 175 ? -3.070 16.890 15.976 1.00 83.06 175 ALA A N 1
ATOM 1311 C CA . ALA A 1 175 ? -3.715 17.262 17.233 1.00 83.06 175 ALA A CA 1
ATOM 1312 C C . ALA A 1 175 ? -5.230 17.016 17.217 1.00 83.06 175 ALA A C 1
ATOM 1314 O O . ALA A 1 175 ? -5.794 16.536 18.201 1.00 83.06 175 ALA A O 1
ATOM 1315 N N . ARG A 1 176 ? -5.899 17.325 16.099 1.00 84.75 176 ARG A N 1
ATOM 1316 C CA . ARG A 1 176 ? -7.343 17.099 15.941 1.00 84.75 176 ARG A CA 1
ATOM 1317 C C . ARG A 1 176 ? -7.686 15.617 15.867 1.00 84.75 176 ARG A C 1
ATOM 1319 O O . ARG A 1 176 ? -8.641 15.194 16.509 1.00 84.75 176 ARG A O 1
ATOM 1326 N N . GLN A 1 177 ? -6.906 14.841 15.120 1.00 82.19 177 GLN A N 1
ATOM 1327 C CA . GLN A 1 177 ? -7.096 13.392 15.024 1.00 82.19 177 GLN A CA 1
ATOM 1328 C C . GLN A 1 177 ? -6.894 12.711 16.378 1.00 82.19 177 GLN A C 1
ATOM 1330 O O . GLN A 1 177 ? -7.710 11.886 16.780 1.00 82.19 177 GLN A O 1
ATOM 1335 N N . GLN A 1 178 ? -5.856 13.111 17.109 1.00 83.25 178 GLN A N 1
ATOM 1336 C CA . GLN A 1 178 ? -5.560 12.572 18.429 1.00 83.25 178 GLN A CA 1
ATOM 1337 C C . GLN A 1 178 ? -6.625 12.967 19.460 1.00 83.25 178 GLN A C 1
ATOM 1339 O O . GLN A 1 178 ? -7.094 12.133 20.222 1.00 83.25 178 GLN A O 1
ATOM 1344 N N . ALA A 1 179 ? -7.115 14.209 19.432 1.00 83.44 179 ALA A N 1
ATOM 1345 C CA . ALA A 1 179 ? -8.263 14.600 20.250 1.00 83.44 179 ALA A CA 1
ATOM 1346 C C . ALA A 1 179 ? -9.523 13.770 19.926 1.00 83.44 179 ALA A C 1
ATOM 1348 O O . ALA A 1 179 ? -10.304 13.446 20.819 1.00 83.44 179 ALA A O 1
ATOM 1349 N N . GLU A 1 180 ? -9.733 13.404 18.657 1.00 85.62 180 GLU A N 1
ATOM 1350 C CA . GLU A 1 180 ? -10.863 12.567 18.241 1.00 85.62 180 GLU A CA 1
ATOM 1351 C C . GLU A 1 180 ? -10.785 11.115 18.716 1.00 85.62 180 GLU A C 1
ATOM 1353 O O . GLU A 1 180 ? -11.847 10.509 18.922 1.00 85.62 180 GLU A O 1
ATOM 1358 N N . SER A 1 181 ? -9.575 10.571 18.876 1.00 80.88 181 SER A N 1
ATOM 1359 C CA . SER A 1 181 ? -9.339 9.233 19.427 1.00 80.88 181 SER A CA 1
ATOM 1360 C C . SER A 1 181 ? -9.336 9.217 20.951 1.00 80.88 181 SER A C 1
ATOM 1362 O O . SER A 1 181 ? -9.889 8.296 21.547 1.00 80.88 181 SER A O 1
ATOM 1364 N N . ASP A 1 182 ? -8.739 10.231 21.574 1.00 80.12 182 ASP A N 1
ATOM 1365 C CA . ASP A 1 182 ? -8.480 10.256 23.015 1.00 80.12 182 ASP A CA 1
ATOM 1366 C C . ASP A 1 182 ? -9.751 10.595 23.808 1.00 80.12 182 ASP A C 1
ATOM 1368 O O . ASP A 1 182 ? -9.943 10.137 24.938 1.00 80.12 182 ASP A O 1
ATOM 1372 N N . VAL A 1 183 ? -10.666 11.375 23.221 1.00 84.12 183 VAL A N 1
ATOM 1373 C CA . VAL A 1 183 ? -11.928 11.721 23.879 1.00 84.12 183 VAL A CA 1
ATOM 1374 C C . VAL A 1 183 ? -12.910 10.554 23.820 1.00 84.12 183 VAL A C 1
ATOM 1376 O O . VAL A 1 183 ? -13.460 10.203 22.774 1.00 84.12 183 VAL A O 1
ATOM 1379 N N . ASN A 1 184 ? -13.232 10.018 24.996 1.00 88.50 184 ASN A N 1
ATOM 1380 C CA . ASN A 1 184 ? -14.263 9.002 25.157 1.00 88.50 184 ASN A CA 1
ATOM 1381 C C . ASN A 1 184 ? -15.674 9.589 24.935 1.00 88.50 184 ASN A C 1
ATOM 1383 O O . ASN A 1 184 ? -16.321 10.104 25.848 1.00 88.50 184 ASN A O 1
ATOM 1387 N N . LYS A 1 185 ? -16.172 9.482 23.702 1.00 89.88 185 LYS A N 1
ATOM 1388 C CA . LYS A 1 185 ? -17.489 9.986 23.272 1.00 89.88 185 LYS A CA 1
ATOM 1389 C C . LYS A 1 185 ? -18.649 9.386 24.069 1.00 89.88 185 LYS A C 1
ATOM 1391 O O . LYS A 1 185 ? -19.598 10.094 24.402 1.00 89.88 185 LYS A O 1
ATOM 1396 N N . THR A 1 186 ? -18.572 8.096 24.401 1.00 84.69 186 THR A N 1
ATOM 1397 C CA . THR A 1 186 ? -19.635 7.398 25.139 1.00 84.69 186 THR A CA 1
ATOM 1398 C C . THR A 1 186 ? -19.722 7.856 26.587 1.00 84.69 186 THR A C 1
ATOM 1400 O O . THR A 1 186 ? -20.824 8.016 27.104 1.00 84.69 186 THR A O 1
ATOM 1403 N N . MET A 1 187 ? -18.579 8.139 27.219 1.00 91.75 187 MET A N 1
ATOM 1404 C CA . MET A 1 187 ? -18.535 8.703 28.568 1.00 91.75 187 MET A CA 1
ATOM 1405 C C . MET A 1 187 ? -19.272 10.042 28.614 1.00 91.75 187 MET A C 1
ATOM 1407 O O . MET A 1 187 ? -20.146 10.229 29.455 1.00 91.75 187 MET A O 1
ATOM 1411 N N . TRP A 1 188 ? -18.966 10.953 27.686 1.00 90.38 188 TRP A N 1
ATOM 1412 C CA . TRP A 1 188 ? -19.586 12.279 27.662 1.00 90.38 188 TRP A CA 1
ATOM 1413 C C . TRP A 1 188 ? -21.062 12.233 27.290 1.00 90.38 188 TRP A C 1
ATOM 1415 O O . TRP A 1 188 ? -21.860 12.942 27.895 1.00 90.38 188 TRP A O 1
ATOM 1425 N N . MET A 1 189 ? -21.455 11.331 26.390 1.00 94.62 189 MET A N 1
ATOM 1426 C CA . MET A 1 189 ? -22.867 11.055 26.124 1.00 94.62 189 MET A CA 1
ATOM 1427 C C . MET A 1 189 ? -23.607 10.563 27.374 1.00 94.62 189 MET A C 1
ATOM 1429 O O . MET A 1 189 ? -24.692 11.053 27.681 1.00 94.62 189 MET A O 1
ATOM 1433 N N . GLY A 1 190 ? -23.013 9.646 28.140 1.00 90.25 190 GLY A N 1
ATOM 1434 C CA . GLY A 1 190 ? -23.575 9.187 29.412 1.00 90.25 190 GLY A CA 1
ATOM 1435 C C . GLY A 1 190 ? -23.661 10.305 30.453 1.00 90.25 190 GLY A C 1
ATOM 1436 O O . GLY A 1 190 ? -24.705 10.478 31.080 1.00 90.25 190 GLY A O 1
ATOM 1437 N N . ALA A 1 191 ? -22.603 11.110 30.586 1.00 91.56 191 ALA A N 1
ATOM 1438 C CA . ALA A 1 191 ? -22.572 12.261 31.486 1.00 91.56 191 ALA A CA 1
ATOM 1439 C C . ALA A 1 191 ? -23.704 13.247 31.167 1.00 91.56 191 ALA A C 1
ATOM 1441 O O . ALA A 1 191 ? -24.423 13.667 32.067 1.00 91.56 191 ALA A O 1
ATOM 1442 N N . GLY A 1 192 ? -23.925 13.550 29.887 1.00 92.75 192 GLY A N 1
ATOM 1443 C CA . GLY A 1 192 ? -25.053 14.362 29.441 1.00 92.75 192 GLY A CA 1
ATOM 1444 C C . GLY A 1 192 ? -26.416 13.754 29.771 1.00 92.75 192 GLY A C 1
ATOM 1445 O O . GLY A 1 192 ? -27.309 14.454 30.235 1.00 92.75 192 GLY A O 1
ATOM 1446 N N . CYS A 1 193 ? -26.582 12.448 29.564 1.00 92.31 193 CYS A N 1
ATOM 1447 C CA . CYS A 1 193 ? -27.850 11.760 29.811 1.00 92.31 193 CYS A CA 1
ATOM 1448 C C . CYS A 1 193 ? -28.223 11.705 31.298 1.00 92.31 193 CYS A C 1
ATOM 1450 O O . CYS A 1 193 ? -29.398 11.836 31.632 1.00 92.31 193 CYS A O 1
ATOM 1452 N N . LEU A 1 194 ? -27.241 11.499 32.179 1.00 90.88 194 LEU A N 1
ATOM 1453 C CA . LEU A 1 194 ? -27.465 11.326 33.618 1.00 90.88 194 LEU A CA 1
ATOM 1454 C C . LEU A 1 194 ? -27.466 12.650 34.382 1.00 90.88 194 LEU A C 1
ATOM 1456 O O . LEU A 1 194 ? -28.216 12.810 35.341 1.00 90.88 194 LEU A O 1
ATOM 1460 N N . LEU A 1 195 ? -26.616 13.591 33.971 1.00 89.62 195 LEU A N 1
ATOM 1461 C CA . LEU A 1 195 ? -26.391 14.853 34.677 1.00 89.62 195 LEU A CA 1
ATOM 1462 C C . LEU A 1 195 ? -27.053 16.048 33.965 1.00 89.62 195 LEU A C 1
ATOM 1464 O O . LEU A 1 195 ? -27.015 17.176 34.466 1.00 89.62 195 LEU A O 1
ATOM 1468 N N . GLY A 1 196 ? -27.655 15.838 32.790 1.00 91.00 196 GLY A N 1
ATOM 1469 C CA . GLY A 1 196 ? -28.323 16.881 32.016 1.00 91.00 196 GLY A CA 1
ATOM 1470 C C . GLY A 1 196 ? -27.387 18.046 31.685 1.00 91.00 196 GLY A C 1
ATOM 1471 O O . GLY A 1 196 ? -26.238 17.855 31.276 1.00 91.00 196 GLY A O 1
ATOM 1472 N N . LEU A 1 197 ? -27.858 19.274 31.929 1.00 91.25 197 LEU A N 1
ATOM 1473 C CA . LEU A 1 197 ? -27.077 20.497 31.705 1.00 91.25 197 LEU A CA 1
ATOM 1474 C C . LEU A 1 197 ? -25.797 20.554 32.548 1.00 91.25 197 LEU A C 1
ATOM 1476 O O . LEU A 1 197 ? -24.795 21.101 32.092 1.00 91.25 197 LEU A O 1
ATOM 1480 N N . THR A 1 198 ? -25.783 19.950 33.741 1.00 88.25 198 THR A N 1
ATOM 1481 C CA . THR A 1 198 ? -24.566 19.911 34.568 1.00 88.25 198 THR A CA 1
ATOM 1482 C C . THR A 1 198 ? -23.479 19.034 33.938 1.00 88.25 198 THR A C 1
ATOM 1484 O O . THR A 1 198 ? -22.303 19.384 34.009 1.00 88.25 198 THR A O 1
ATOM 1487 N N . GLY A 1 199 ? -23.858 17.976 33.210 1.00 86.81 199 GLY A N 1
ATOM 1488 C CA . GLY A 1 199 ? -22.933 17.167 32.409 1.00 86.81 199 GLY A CA 1
ATOM 1489 C C . GLY A 1 199 ? -22.320 17.944 31.240 1.00 86.81 199 GLY A C 1
ATOM 1490 O O . GLY A 1 199 ? -21.139 17.781 30.942 1.00 86.81 199 GLY A O 1
ATOM 1491 N N . VAL A 1 200 ? -23.091 18.845 30.622 1.00 90.12 200 VAL A N 1
ATOM 1492 C CA . VAL A 1 200 ? -22.596 19.750 29.569 1.00 90.12 200 VAL A CA 1
ATOM 1493 C C . VAL A 1 200 ? -21.640 20.794 30.147 1.00 90.12 200 VAL A C 1
ATOM 1495 O O . VAL A 1 200 ? -20.590 21.044 29.566 1.00 90.12 200 VAL A O 1
ATOM 1498 N N . ILE A 1 201 ? -21.947 21.370 31.312 1.00 90.50 201 ILE A N 1
ATOM 1499 C CA . ILE A 1 201 ? -21.061 22.333 31.988 1.00 90.50 201 ILE A CA 1
ATOM 1500 C C . ILE A 1 201 ? -19.732 21.668 32.381 1.00 90.50 201 ILE A C 1
ATOM 1502 O O . ILE A 1 201 ? -18.666 22.229 32.127 1.00 90.50 201 ILE A O 1
ATOM 1506 N N . LEU A 1 202 ? -19.773 20.446 32.924 1.00 88.94 202 LEU A N 1
ATOM 1507 C CA . LEU A 1 202 ? -18.569 19.673 33.253 1.00 88.94 202 LEU A CA 1
ATOM 1508 C C . LEU A 1 202 ? -17.676 19.426 32.029 1.00 88.94 202 LEU A C 1
ATOM 1510 O O . LEU A 1 202 ? -16.453 19.459 32.160 1.00 88.94 202 LEU A O 1
ATOM 1514 N N . ALA A 1 203 ? -18.266 19.254 30.843 1.00 88.31 203 ALA A N 1
ATOM 1515 C CA . ALA A 1 203 ? -17.527 19.101 29.590 1.00 88.31 203 ALA A CA 1
ATOM 1516 C C . ALA A 1 203 ? -16.716 20.349 29.191 1.00 88.31 203 ALA A C 1
ATOM 1518 O O . ALA A 1 203 ? -15.729 20.222 28.475 1.00 88.31 203 ALA A O 1
ATOM 1519 N N . TYR A 1 204 ? -17.092 21.545 29.659 1.00 87.88 204 TYR A N 1
ATOM 1520 C CA . TYR A 1 204 ? -16.316 22.773 29.436 1.00 87.88 204 TYR A CA 1
ATOM 1521 C C . TYR A 1 204 ? -15.244 23.016 30.503 1.00 87.88 204 TYR A C 1
ATOM 1523 O O . TYR A 1 204 ? -14.241 23.668 30.211 1.00 87.88 204 TYR A O 1
ATOM 1531 N N . ILE A 1 205 ? -15.461 22.520 31.724 1.00 88.31 205 ILE A N 1
ATOM 1532 C CA . ILE A 1 205 ? -14.563 22.735 32.869 1.00 88.31 205 ILE A CA 1
ATOM 1533 C C . ILE A 1 205 ? -13.392 21.749 32.846 1.00 88.31 205 ILE A C 1
ATOM 1535 O O . ILE A 1 205 ? -12.269 22.116 33.187 1.00 88.31 205 ILE A O 1
ATOM 1539 N N . ILE A 1 206 ? -13.639 20.495 32.462 1.00 86.25 206 ILE A N 1
ATOM 1540 C CA . ILE A 1 206 ? -12.613 19.452 32.482 1.00 86.25 206 ILE A CA 1
ATOM 1541 C C . ILE A 1 206 ? -11.652 19.666 31.314 1.00 86.25 206 ILE A C 1
ATOM 1543 O O . ILE A 1 206 ? -11.960 19.369 30.159 1.00 86.25 206 ILE A O 1
ATOM 1547 N N . GLU A 1 207 ? -10.461 20.174 31.628 1.00 85.31 207 GLU A N 1
ATOM 1548 C CA . GLU A 1 207 ? -9.435 20.388 30.619 1.00 85.31 207 GLU A CA 1
ATOM 1549 C C . GLU A 1 207 ? -8.932 19.058 30.042 1.00 85.31 207 GLU A C 1
ATOM 1551 O O . GLU A 1 207 ? -8.458 18.195 30.785 1.00 85.31 207 GLU A O 1
ATOM 1556 N N . PRO A 1 208 ? -8.964 18.890 28.710 1.00 84.69 208 PRO A N 1
ATOM 1557 C CA . PRO A 1 208 ? -8.392 17.715 28.080 1.00 84.69 208 PRO A CA 1
ATOM 1558 C C . PRO A 1 208 ? -6.864 17.784 28.163 1.00 84.69 208 PRO A C 1
ATOM 1560 O O . PRO A 1 208 ? -6.232 18.720 27.659 1.00 84.69 208 PRO A O 1
ATOM 1563 N N . SER A 1 209 ? -6.261 16.780 28.797 1.00 84.44 209 SER A N 1
ATOM 1564 C CA . SER A 1 209 ? -4.810 16.632 28.868 1.00 84.44 209 SER A CA 1
ATOM 1565 C C . SER A 1 209 ? -4.272 16.076 27.544 1.00 84.44 209 SER A C 1
ATOM 1567 O O . SER A 1 209 ? -4.696 14.986 27.146 1.00 84.44 209 SER A O 1
ATOM 1569 N N . PRO A 1 210 ? -3.362 16.780 26.846 1.00 82.88 210 PRO A N 1
ATOM 1570 C CA . PRO A 1 210 ? -2.712 16.236 25.664 1.00 82.88 210 PRO A CA 1
ATOM 1571 C C . PRO A 1 210 ? -1.679 15.161 26.048 1.00 82.88 210 PRO A C 1
ATOM 1573 O O . PRO A 1 210 ? -1.056 15.249 27.110 1.00 82.88 210 PRO A O 1
ATOM 1576 N N . PRO A 1 211 ? -1.443 14.173 25.177 1.00 78.19 211 PRO A N 1
ATOM 1577 C CA . PRO A 1 211 ? -0.452 13.132 25.408 1.00 78.19 211 PRO A CA 1
ATOM 1578 C C . PRO A 1 211 ? 0.967 13.691 25.301 1.00 78.19 211 PRO A C 1
ATOM 1580 O O . PRO A 1 211 ? 1.355 14.285 24.294 1.00 78.19 211 PRO A O 1
ATOM 1583 N N . THR A 1 212 ? 1.770 13.460 26.340 1.00 75.75 212 THR A N 1
ATOM 1584 C CA . THR A 1 212 ? 3.150 13.960 26.438 1.00 75.75 212 THR A CA 1
ATOM 1585 C C . THR A 1 212 ? 4.056 13.386 25.350 1.00 75.75 212 THR A C 1
ATOM 1587 O O . THR A 1 212 ? 4.910 14.106 24.839 1.00 75.75 212 THR A O 1
ATOM 1590 N N . ALA A 1 213 ? 3.821 12.140 24.922 1.00 72.62 213 ALA A N 1
ATOM 1591 C CA . ALA A 1 213 ? 4.566 11.468 23.855 1.00 72.62 213 ALA A CA 1
ATOM 1592 C C . ALA A 1 213 ? 4.554 12.230 22.515 1.00 72.62 213 ALA A C 1
ATOM 1594 O O . ALA A 1 213 ? 5.553 12.220 21.801 1.00 72.62 213 ALA A O 1
ATOM 1595 N N . ALA A 1 214 ? 3.468 12.944 22.193 1.00 70.44 214 ALA A N 1
ATOM 1596 C CA . ALA A 1 214 ? 3.357 13.721 20.955 1.00 70.44 214 ALA A CA 1
ATOM 1597 C C . ALA A 1 214 ? 4.210 15.009 20.962 1.00 70.44 214 ALA A C 1
ATOM 1599 O O . ALA A 1 214 ? 4.403 15.635 19.917 1.00 70.44 214 ALA A O 1
ATOM 1600 N N . LEU A 1 215 ? 4.723 15.407 22.132 1.00 76.31 215 LEU A N 1
ATOM 1601 C CA . LEU A 1 215 ? 5.391 16.690 22.367 1.00 76.31 215 LEU A CA 1
ATOM 1602 C C . LEU A 1 215 ? 6.907 16.556 22.596 1.00 76.31 215 LEU A C 1
ATOM 1604 O O . LEU A 1 215 ? 7.622 17.559 22.578 1.00 76.31 215 LEU A O 1
ATOM 1608 N N . VAL A 1 216 ? 7.420 15.338 22.806 1.00 76.38 216 VAL A N 1
ATOM 1609 C CA . VAL A 1 216 ? 8.836 15.100 23.129 1.00 76.38 216 VAL A CA 1
ATOM 1610 C C . VAL A 1 216 ? 9.728 15.381 21.915 1.00 76.38 216 VAL A C 1
ATOM 1612 O O . VAL A 1 216 ? 9.534 14.821 20.838 1.00 76.38 216 VAL A O 1
ATOM 1615 N N . GLY A 1 217 ? 10.726 16.254 22.090 1.00 69.56 217 GLY A N 1
ATOM 1616 C CA . GLY A 1 217 ? 11.730 16.561 21.062 1.00 69.56 217 GLY A CA 1
ATOM 1617 C C . GLY A 1 217 ? 11.232 17.422 19.892 1.00 69.56 217 GLY A C 1
ATOM 1618 O O . GLY A 1 217 ? 11.934 17.543 18.888 1.00 69.56 217 GLY A O 1
ATOM 1619 N N . LYS A 1 218 ? 10.033 18.015 19.989 1.00 76.25 218 LYS A N 1
ATOM 1620 C CA . LYS A 1 218 ? 9.457 18.903 18.964 1.00 76.25 218 LYS A CA 1
ATOM 1621 C C . LYS A 1 218 ? 9.768 20.383 19.250 1.00 76.25 218 LYS A C 1
ATOM 1623 O O . LYS A 1 218 ? 9.927 20.756 20.413 1.00 76.25 218 LYS A O 1
ATOM 1628 N N . PRO A 1 219 ? 9.860 21.241 18.213 1.00 77.75 219 PRO A N 1
ATOM 1629 C CA . PRO A 1 219 ? 10.129 22.665 18.406 1.00 77.75 219 PRO A CA 1
ATOM 1630 C C . PRO A 1 219 ? 8.981 23.363 19.164 1.00 77.75 219 PRO A C 1
ATOM 1632 O O . PRO A 1 219 ? 7.828 22.941 19.049 1.00 77.75 219 PRO A O 1
ATOM 1635 N N . PRO A 1 220 ? 9.254 24.456 19.903 1.00 78.62 220 PRO A N 1
ATOM 1636 C CA . PRO A 1 220 ? 8.261 25.123 20.755 1.00 78.62 220 PRO A CA 1
ATOM 1637 C C . PRO A 1 220 ? 7.038 25.642 19.980 1.00 78.62 220 PRO A C 1
ATOM 1639 O O . PRO A 1 220 ? 5.914 25.577 20.477 1.00 78.62 220 PRO A O 1
ATOM 1642 N N . GLU A 1 221 ? 7.236 26.085 18.738 1.00 78.94 221 GLU A N 1
ATOM 1643 C CA . GLU A 1 221 ? 6.171 26.543 17.836 1.00 78.94 221 GLU A CA 1
ATOM 1644 C C . GLU A 1 221 ? 5.196 25.415 17.440 1.00 78.94 221 GLU A C 1
ATOM 1646 O O . GLU A 1 221 ? 3.978 25.613 17.393 1.00 78.94 221 GLU A O 1
ATOM 1651 N N . TYR A 1 222 ? 5.718 24.199 17.241 1.00 79.31 222 TYR A N 1
ATOM 1652 C CA . TYR A 1 222 ? 4.915 23.004 16.973 1.00 79.31 222 TYR A CA 1
ATOM 1653 C C . TYR A 1 222 ? 4.082 22.628 18.198 1.00 79.31 222 TYR A C 1
ATOM 1655 O O . TYR A 1 222 ? 2.876 22.417 18.094 1.00 79.31 222 TYR A O 1
ATOM 1663 N N . THR A 1 223 ? 4.712 22.601 19.373 1.00 82.94 223 THR A N 1
ATOM 1664 C CA . THR A 1 223 ? 4.073 22.250 20.647 1.00 82.94 223 THR A CA 1
ATOM 1665 C C . THR A 1 223 ? 2.922 23.201 20.977 1.00 82.94 223 THR A C 1
ATOM 1667 O O . THR A 1 223 ? 1.836 22.749 21.334 1.00 82.94 223 THR A O 1
ATOM 1670 N N . ALA A 1 224 ? 3.114 24.511 20.800 1.00 82.06 224 ALA A N 1
ATOM 1671 C CA . ALA A 1 224 ? 2.069 25.505 21.046 1.00 82.06 224 ALA A CA 1
ATOM 1672 C C . ALA A 1 224 ? 0.860 25.320 20.112 1.00 82.06 224 ALA A C 1
ATOM 1674 O O . ALA A 1 224 ? -0.290 25.315 20.563 1.00 82.06 224 ALA A O 1
ATOM 1675 N N . THR A 1 225 ? 1.123 25.115 18.819 1.00 81.50 225 THR A N 1
ATOM 1676 C CA . THR A 1 225 ? 0.088 24.910 17.795 1.00 81.50 225 THR A CA 1
ATOM 1677 C C . THR A 1 225 ? -0.679 23.607 18.030 1.00 81.50 225 THR A C 1
ATOM 1679 O O . THR A 1 225 ? -1.912 23.593 18.001 1.00 81.50 225 THR A O 1
ATOM 1682 N N . TYR A 1 226 ? 0.042 22.532 18.349 1.00 84.50 226 TYR A N 1
ATOM 1683 C CA . TYR A 1 226 ? -0.519 21.223 18.660 1.00 84.50 226 TYR A CA 1
ATOM 1684 C C . TYR A 1 226 ? -1.420 21.269 19.900 1.00 84.50 226 TYR A C 1
ATOM 1686 O O . TYR A 1 226 ? -2.577 20.858 19.841 1.00 84.50 226 TYR A O 1
ATOM 1694 N N . ILE A 1 227 ? -0.926 21.809 21.023 1.00 87.69 227 ILE A N 1
ATOM 1695 C CA . ILE A 1 227 ? -1.689 21.864 22.282 1.00 87.69 227 ILE A CA 1
ATOM 1696 C C . ILE A 1 227 ? -2.977 22.666 22.091 1.00 87.69 227 ILE A C 1
ATOM 1698 O O . ILE A 1 227 ? -4.035 22.250 22.566 1.00 87.69 227 ILE A O 1
ATOM 1702 N N . ARG A 1 228 ? -2.906 23.800 21.383 1.00 88.50 228 ARG A N 1
ATOM 1703 C CA . ARG A 1 228 ? -4.077 24.636 21.101 1.00 88.50 228 ARG A CA 1
ATOM 1704 C C . ARG A 1 228 ? -5.128 23.869 20.300 1.00 88.50 228 ARG A C 1
ATOM 1706 O O . ARG A 1 228 ? -6.273 23.792 20.740 1.00 88.50 228 ARG A O 1
ATOM 1713 N N . ALA A 1 229 ? -4.728 23.278 19.175 1.00 85.44 229 ALA A N 1
ATOM 1714 C CA . ALA A 1 229 ? -5.628 22.533 18.299 1.00 85.44 229 ALA A CA 1
ATOM 1715 C C . ALA A 1 229 ? -6.232 21.297 18.990 1.00 85.44 229 ALA A C 1
ATOM 1717 O O . ALA A 1 229 ? -7.417 21.012 18.813 1.00 85.44 229 ALA A O 1
ATOM 1718 N N . TYR A 1 230 ? -5.447 20.601 19.820 1.00 89.12 230 TYR A N 1
ATOM 1719 C CA . TYR A 1 230 ? -5.904 19.445 20.593 1.00 89.12 230 TYR A CA 1
ATOM 1720 C C . TYR A 1 230 ? -6.960 19.857 21.621 1.00 89.12 230 TYR A C 1
ATOM 1722 O O . TYR A 1 230 ? -8.051 19.290 21.653 1.00 89.12 230 TYR A O 1
ATOM 1730 N N . LYS A 1 231 ? -6.669 20.880 22.440 1.00 89.50 231 LYS A N 1
ATOM 1731 C CA . LYS A 1 231 ? -7.592 21.344 23.488 1.00 89.50 231 LYS A CA 1
ATOM 1732 C C . LYS A 1 231 ? -8.904 21.871 22.914 1.00 89.50 231 LYS A C 1
ATOM 1734 O O . LYS A 1 231 ? -9.952 21.656 23.519 1.00 89.50 231 LYS A O 1
ATOM 1739 N N . GLU A 1 232 ? -8.838 22.569 21.784 1.00 88.62 232 GLU A N 1
ATOM 1740 C CA . GLU A 1 232 ? -10.010 23.073 21.067 1.00 88.62 232 GLU A CA 1
ATOM 1741 C C . GLU A 1 232 ? -10.890 21.915 20.584 1.00 88.62 232 GLU A C 1
ATOM 1743 O O . GLU A 1 232 ? -12.075 21.854 20.919 1.00 88.62 232 GLU A O 1
ATOM 1748 N N . LYS A 1 233 ? -10.295 20.946 19.875 1.00 87.44 233 LYS A N 1
ATOM 1749 C CA . LYS A 1 233 ? -11.044 19.820 19.314 1.00 87.44 233 LYS A CA 1
ATOM 1750 C C . LYS A 1 233 ? -11.597 18.889 20.386 1.00 87.44 233 LYS A C 1
ATOM 1752 O O . LYS A 1 233 ? -12.730 18.428 20.276 1.00 87.44 233 LYS A O 1
ATOM 1757 N N . ALA A 1 234 ? -10.829 18.632 21.438 1.00 87.50 234 ALA A N 1
ATOM 1758 C CA . ALA A 1 234 ? -11.273 17.769 22.519 1.00 87.50 234 ALA A CA 1
ATOM 1759 C C . ALA A 1 234 ? -12.483 18.370 23.252 1.00 87.50 234 ALA A C 1
ATOM 1761 O O . ALA A 1 234 ? -13.481 17.672 23.423 1.00 87.50 234 ALA A O 1
ATOM 1762 N N . ARG A 1 235 ? -12.460 19.672 23.577 1.00 90.00 235 ARG A N 1
ATOM 1763 C CA . ARG A 1 235 ? -13.615 20.361 24.185 1.00 90.00 235 ARG A CA 1
ATOM 1764 C C . ARG A 1 235 ? -14.851 20.343 23.294 1.00 90.00 235 ARG A C 1
ATOM 1766 O O . ARG A 1 235 ? -15.951 20.107 23.787 1.00 90.00 235 ARG A O 1
ATOM 1773 N N . GLU A 1 236 ? -14.680 20.544 21.987 1.00 90.00 236 GLU A N 1
ATOM 1774 C CA . GLU A 1 236 ? -15.777 20.449 21.015 1.00 90.00 236 GLU A CA 1
ATOM 1775 C C . GLU A 1 236 ? -16.475 19.082 21.099 1.00 90.00 236 GLU A C 1
ATOM 1777 O O . GLU A 1 236 ? -17.702 19.005 21.167 1.00 90.00 236 GLU A O 1
ATOM 1782 N N . ILE A 1 237 ? -15.701 17.993 21.144 1.00 87.12 237 ILE A N 1
ATOM 1783 C CA . ILE A 1 237 ? -16.236 16.628 21.219 1.00 87.12 237 ILE A CA 1
ATOM 1784 C C . ILE A 1 237 ? -16.898 16.378 22.576 1.00 87.12 237 ILE A C 1
ATOM 1786 O O . ILE A 1 237 ? -18.024 15.883 22.609 1.00 87.12 237 ILE A O 1
ATOM 1790 N N . GLN A 1 238 ? -16.242 16.738 23.682 1.00 92.38 238 GLN A N 1
ATOM 1791 C CA . GLN A 1 238 ? -16.798 16.588 25.032 1.00 92.38 238 GLN A CA 1
ATOM 1792 C C . GLN A 1 238 ? -18.172 17.271 25.132 1.00 92.38 238 GLN A C 1
ATOM 1794 O O . GLN A 1 238 ? -19.160 16.629 25.494 1.00 92.38 238 GLN A O 1
ATOM 1799 N N . ALA A 1 239 ? -18.258 18.541 24.721 1.00 90.75 239 ALA A N 1
ATOM 1800 C CA . ALA A 1 239 ? -19.489 19.324 24.774 1.00 90.75 239 ALA A CA 1
ATOM 1801 C C . ALA A 1 239 ? -20.573 18.774 23.839 1.00 90.75 239 ALA A C 1
ATOM 1803 O O . ALA A 1 239 ? -21.727 18.634 24.243 1.00 90.75 239 ALA A O 1
ATOM 1804 N N . LYS A 1 240 ? -20.213 18.405 22.603 1.00 92.50 240 LYS A N 1
ATOM 1805 C CA . LYS A 1 240 ? -21.158 17.879 21.608 1.00 92.50 240 LYS A CA 1
ATOM 1806 C C . LYS A 1 240 ? -21.825 16.588 22.076 1.00 92.50 240 LYS A C 1
ATOM 1808 O O . LYS A 1 240 ? -23.044 16.458 21.983 1.00 92.50 240 LYS A O 1
ATOM 1813 N N . TYR A 1 241 ? -21.044 15.639 22.588 1.00 91.06 241 TYR A N 1
ATOM 1814 C CA . TYR A 1 241 ? -21.591 14.361 23.042 1.00 91.06 241 TYR A CA 1
ATOM 1815 C C . TYR A 1 241 ? -22.336 14.496 24.371 1.00 91.06 241 TYR A C 1
ATOM 1817 O O . TYR A 1 241 ? -23.389 13.881 24.511 1.00 91.06 241 TYR A O 1
ATOM 1825 N N . ALA A 1 242 ? -21.890 15.359 25.291 1.00 93.75 242 ALA A N 1
ATOM 1826 C CA . ALA A 1 242 ? -22.673 15.703 26.480 1.00 93.75 242 ALA A CA 1
ATOM 1827 C C . ALA A 1 242 ? -24.019 16.350 26.123 1.00 93.75 242 ALA A C 1
ATOM 1829 O O . ALA A 1 242 ? -25.048 16.014 26.706 1.00 93.75 242 ALA A O 1
ATOM 1830 N N . PHE A 1 243 ? -24.054 17.221 25.116 1.00 95.62 243 PHE A N 1
ATOM 1831 C CA . PHE A 1 243 ? -25.297 17.826 24.652 1.00 95.62 243 PHE A CA 1
ATOM 1832 C C . PHE A 1 243 ? -26.252 16.793 24.039 1.00 95.62 243 PHE A C 1
ATOM 1834 O O . PHE A 1 243 ? -27.431 16.763 24.394 1.00 95.62 243 PHE A O 1
ATOM 1841 N N . TYR A 1 244 ? -25.749 15.892 23.187 1.00 93.12 244 TYR A N 1
ATOM 1842 C CA . TYR A 1 244 ? -26.553 14.778 22.673 1.00 93.12 244 TYR A CA 1
ATOM 1843 C C . TYR A 1 244 ? -27.082 13.883 23.793 1.00 93.12 244 TYR A C 1
ATOM 1845 O O . TYR A 1 244 ? -28.260 13.533 23.785 1.00 93.12 244 TYR A O 1
ATOM 1853 N N . GLY A 1 245 ? -26.243 13.575 24.783 1.00 92.56 245 GLY A N 1
ATOM 1854 C CA . GLY A 1 245 ? -26.652 12.869 25.991 1.00 92.56 245 GLY A CA 1
ATOM 1855 C C . GLY A 1 245 ? -27.813 13.558 26.702 1.00 92.56 245 GLY A C 1
ATOM 1856 O O . GLY A 1 245 ? -28.808 12.910 27.010 1.00 92.56 245 GLY A O 1
ATOM 1857 N N . CYS A 1 246 ? -27.720 14.873 26.907 1.00 94.25 246 CYS A N 1
ATOM 1858 C CA . CYS A 1 246 ? -28.758 15.664 27.567 1.00 94.25 246 CYS A CA 1
ATOM 1859 C C . CYS A 1 246 ? -30.090 15.612 26.809 1.00 94.25 246 CYS A C 1
ATOM 1861 O O . CYS A 1 246 ? -31.123 15.355 27.422 1.00 94.25 246 CYS A O 1
ATOM 1863 N N . LEU A 1 247 ? -30.076 15.801 25.484 1.00 94.75 247 LEU A N 1
ATOM 1864 C CA . LEU A 1 247 ? -31.291 15.731 24.661 1.00 94.75 247 LEU A CA 1
ATOM 1865 C C . LEU A 1 247 ? -31.960 14.355 24.745 1.00 94.75 247 LEU A C 1
ATOM 1867 O O . LEU A 1 247 ? -33.175 14.263 24.928 1.00 94.75 247 LEU A O 1
ATOM 1871 N N . ILE A 1 248 ? -31.163 13.288 24.648 1.00 92.69 248 ILE A N 1
ATOM 1872 C CA . ILE A 1 248 ? -31.654 11.910 24.751 1.00 92.69 248 ILE A CA 1
ATOM 1873 C C . ILE A 1 248 ? -32.226 11.656 26.151 1.00 92.69 248 ILE A C 1
ATOM 1875 O O . ILE A 1 248 ? -33.342 11.153 26.271 1.00 92.69 248 ILE A O 1
ATOM 1879 N N . GLY A 1 249 ? -31.511 12.052 27.207 1.00 87.00 249 GLY A N 1
ATOM 1880 C CA . GLY A 1 249 ? -31.956 11.886 28.593 1.00 87.00 249 GLY A CA 1
ATOM 1881 C C . GLY A 1 249 ? -33.272 12.611 28.882 1.00 87.00 249 GLY A C 1
ATOM 1882 O O . GLY A 1 249 ? -34.175 12.036 29.497 1.00 87.00 249 GLY A O 1
ATOM 1883 N N . SER A 1 250 ? -33.434 13.838 28.377 1.00 88.12 250 SER A N 1
ATOM 1884 C CA . SER A 1 250 ? -34.690 14.589 28.490 1.00 88.12 250 SER A CA 1
ATOM 1885 C C . SER A 1 250 ? -35.846 13.904 27.756 1.00 88.12 250 SER A C 1
ATOM 1887 O O . SER A 1 250 ? -36.938 13.801 28.314 1.00 88.12 250 SER A O 1
ATOM 1889 N N . ALA A 1 251 ? -35.615 13.383 26.546 1.00 90.88 251 ALA A N 1
ATOM 1890 C CA . ALA A 1 251 ? -36.640 12.672 25.779 1.00 90.88 251 ALA A CA 1
ATOM 1891 C C . ALA A 1 251 ? -37.094 11.374 26.472 1.00 90.88 251 ALA A C 1
ATOM 1893 O O . ALA A 1 251 ? -38.295 11.123 26.592 1.00 90.88 251 ALA A O 1
ATOM 1894 N N . VAL A 1 252 ? -36.146 10.579 26.984 1.00 89.75 252 VAL A N 1
ATOM 1895 C CA . VAL A 1 252 ? -36.435 9.339 27.728 1.00 89.75 252 VAL A CA 1
ATOM 1896 C C . VAL A 1 252 ? -37.233 9.641 28.994 1.00 89.75 252 VAL A C 1
ATOM 1898 O O . VAL A 1 252 ? -38.265 9.017 29.238 1.00 89.75 252 VAL A O 1
ATOM 1901 N N . THR A 1 253 ? -36.805 10.641 29.766 1.00 84.88 253 THR A N 1
ATOM 1902 C CA . THR A 1 253 ? -37.498 11.051 30.996 1.00 84.88 253 THR A CA 1
ATOM 1903 C C . THR A 1 253 ? -38.919 11.536 30.698 1.00 84.88 253 THR A C 1
ATOM 1905 O O . THR A 1 253 ? -39.857 11.157 31.398 1.00 84.88 253 THR A O 1
ATOM 1908 N N . GLY A 1 254 ? -39.108 12.305 29.619 1.00 85.44 254 GLY A N 1
ATOM 1909 C CA . GLY A 1 254 ? -40.429 12.752 29.172 1.00 85.44 254 GLY A CA 1
ATOM 1910 C C . GLY A 1 254 ? -41.365 11.597 28.801 1.00 85.44 254 GLY A C 1
ATOM 1911 O O . GLY A 1 254 ? -42.526 11.593 29.207 1.00 85.44 254 GLY A O 1
ATOM 1912 N N . CYS A 1 255 ? -40.862 10.576 28.100 1.00 88.88 255 CYS A N 1
ATOM 1913 C CA . CYS A 1 255 ? -41.648 9.387 27.748 1.00 88.88 255 CYS A CA 1
ATOM 1914 C C . CYS A 1 255 ? -42.045 8.561 28.984 1.00 88.88 255 CYS A C 1
ATOM 1916 O O . CYS A 1 255 ? -43.186 8.100 29.095 1.00 88.88 255 CYS A O 1
ATOM 1918 N N . LEU A 1 256 ? -41.125 8.392 29.939 1.00 87.56 256 LEU A N 1
ATOM 1919 C CA . LEU A 1 256 ? -41.405 7.706 31.205 1.00 87.56 256 LEU A CA 1
ATOM 1920 C C . LEU A 1 256 ? -42.454 8.458 32.032 1.00 87.56 256 LEU A C 1
ATOM 1922 O O . LEU A 1 256 ? -43.363 7.848 32.590 1.00 87.56 256 LEU A O 1
ATOM 1926 N N . TYR A 1 257 ? -42.384 9.787 32.059 1.00 87.19 257 TYR A N 1
ATOM 1927 C CA . TYR A 1 257 ? -43.372 10.599 32.759 1.00 87.19 257 TYR A CA 1
ATOM 1928 C C . TYR A 1 257 ? -44.760 10.526 32.098 1.00 87.19 257 TYR A C 1
ATOM 1930 O O . TYR A 1 257 ? -45.765 10.331 32.782 1.00 87.19 257 TYR A O 1
ATOM 1938 N N . ALA A 1 258 ? -44.826 10.596 30.764 1.00 89.06 258 ALA A N 1
ATOM 1939 C CA . ALA A 1 258 ? -46.078 10.468 30.016 1.00 89.06 258 ALA A CA 1
ATOM 1940 C C . ALA A 1 258 ? -46.746 9.094 30.211 1.00 89.06 258 ALA A C 1
ATOM 1942 O O . ALA A 1 258 ? -47.959 9.010 30.417 1.00 89.06 258 ALA A O 1
ATOM 1943 N N . SER A 1 259 ? -45.961 8.012 30.202 1.00 87.31 259 SER A N 1
ATOM 1944 C CA . SER A 1 259 ? -46.475 6.661 30.462 1.00 87.31 259 SER A CA 1
ATOM 1945 C C . SER A 1 259 ? -46.967 6.496 31.904 1.00 87.31 259 SER A C 1
ATOM 1947 O O . SER A 1 259 ? -48.063 5.970 32.111 1.00 87.31 259 SER A O 1
ATOM 1949 N N . ALA A 1 260 ? -46.249 7.035 32.894 1.00 86.44 260 ALA A N 1
ATOM 1950 C CA . ALA A 1 260 ? -46.707 7.052 34.284 1.00 86.44 260 ALA A CA 1
ATOM 1951 C C . ALA A 1 260 ? -48.059 7.776 34.435 1.00 86.44 260 ALA A C 1
ATOM 1953 O O . ALA A 1 260 ? -48.982 7.229 35.043 1.00 86.44 260 ALA A O 1
ATOM 1954 N N . LEU A 1 261 ? -48.223 8.946 33.807 1.00 85.12 261 LEU A N 1
ATOM 1955 C CA . LEU A 1 261 ? -49.492 9.685 33.801 1.00 85.12 261 LEU A CA 1
ATOM 1956 C C . LEU A 1 261 ? -50.633 8.894 33.148 1.00 85.12 261 LEU A C 1
ATOM 1958 O O . LEU A 1 261 ? -51.738 8.862 33.688 1.00 85.12 261 LEU A O 1
ATOM 1962 N N . SER A 1 262 ? -50.370 8.209 32.030 1.00 84.31 262 SER A N 1
ATOM 1963 C CA . SER A 1 262 ? -51.381 7.370 31.372 1.00 84.31 262 SER A C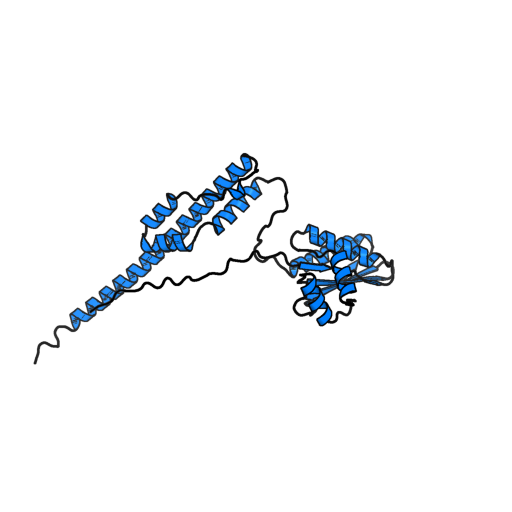A 1
ATOM 1964 C C . SER A 1 262 ? -51.864 6.224 32.273 1.00 84.31 262 SER A C 1
ATOM 1966 O O . SER A 1 262 ? -53.066 5.981 32.371 1.00 84.31 262 SER A O 1
ATOM 1968 N N . SER A 1 263 ? -50.945 5.593 33.015 1.00 80.44 263 SER A N 1
ATOM 1969 C CA . SER A 1 263 ? -51.265 4.499 33.940 1.00 80.44 263 SER A CA 1
ATOM 1970 C C . SER A 1 263 ? -52.038 4.966 35.184 1.00 80.44 263 SER A C 1
ATOM 1972 O O . SER A 1 263 ? -52.974 4.292 35.629 1.00 80.44 263 SER A O 1
ATOM 1974 N N . ALA A 1 264 ? -51.716 6.157 35.702 1.00 75.38 264 ALA A N 1
ATOM 1975 C CA . ALA A 1 264 ? -52.430 6.782 36.815 1.00 75.38 264 ALA A CA 1
ATOM 1976 C C . ALA A 1 264 ? -53.857 7.211 36.418 1.00 75.38 264 ALA A C 1
ATOM 1978 O O . ALA A 1 264 ? -54.799 7.059 37.202 1.00 75.38 264 ALA A O 1
ATOM 1979 N N . GLY A 1 265 ? -54.038 7.666 35.173 1.00 65.69 265 GLY A N 1
ATOM 1980 C CA . GLY A 1 265 ? -55.353 7.951 34.602 1.00 65.69 265 GLY A CA 1
ATOM 1981 C C . GLY A 1 265 ? -56.247 6.711 34.566 1.00 65.69 265 GLY A C 1
ATOM 1982 O O . GLY A 1 265 ? -57.383 6.767 35.025 1.00 65.69 265 GLY A O 1
ATOM 1983 N N . THR A 1 266 ? -55.731 5.561 34.119 1.00 59.00 266 THR A N 1
ATOM 1984 C CA . THR A 1 266 ? -56.503 4.303 34.048 1.00 59.00 266 THR A CA 1
ATOM 1985 C C . THR A 1 266 ? -56.920 3.730 35.408 1.00 59.00 266 THR A C 1
ATOM 1987 O O . THR A 1 266 ? -58.024 3.201 35.524 1.00 59.00 266 THR A O 1
ATOM 1990 N N . GLN A 1 267 ? -56.097 3.863 36.455 1.00 56.94 267 GLN A N 1
ATOM 1991 C CA . GLN A 1 267 ? -56.451 3.395 37.808 1.00 56.94 267 GLN A CA 1
ATOM 1992 C C . GLN A 1 267 ? -57.618 4.178 38.427 1.00 56.94 267 GLN A C 1
ATOM 1994 O O . GLN A 1 267 ? -58.442 3.608 39.141 1.00 56.94 267 GLN A O 1
ATOM 1999 N N . THR A 1 268 ? -57.733 5.465 38.101 1.00 55.41 268 THR A N 1
ATOM 2000 C CA . THR A 1 268 ? -58.790 6.337 38.632 1.00 55.41 268 THR A CA 1
ATOM 2001 C C . THR A 1 268 ? -60.184 5.950 38.106 1.00 55.41 268 THR A C 1
ATOM 2003 O O . THR A 1 268 ? -61.175 6.132 38.810 1.00 55.41 268 THR A O 1
ATOM 2006 N N . TYR A 1 269 ? -60.282 5.325 36.923 1.00 52.97 269 TYR A N 1
ATOM 2007 C CA . TYR A 1 269 ? -61.559 4.879 36.342 1.00 52.97 269 TYR A CA 1
ATOM 2008 C C . TYR A 1 269 ? -61.996 3.460 36.751 1.00 52.97 269 TYR A C 1
ATOM 2010 O O . TYR A 1 269 ? -63.176 3.141 36.623 1.00 52.97 269 TYR A O 1
ATOM 2018 N N . LEU A 1 270 ? -61.101 2.606 37.270 1.00 53.53 270 LEU A N 1
ATOM 2019 C CA . LEU A 1 270 ? -61.452 1.237 37.700 1.00 53.53 270 LEU A CA 1
ATOM 2020 C C . LEU A 1 270 ? -61.957 1.141 39.152 1.00 53.53 270 LEU A C 1
ATOM 2022 O O . LEU A 1 270 ? -62.516 0.117 39.544 1.00 53.53 270 LEU A O 1
ATOM 2026 N N . HIS A 1 271 ? -61.791 2.192 39.959 1.00 55.62 271 HIS A N 1
ATOM 2027 C CA . HIS A 1 271 ? -62.083 2.146 41.394 1.00 55.62 271 HIS A CA 1
ATOM 2028 C C . HIS A 1 271 ? -63.573 2.259 41.833 1.00 55.62 271 HIS A C 1
ATOM 2030 O O . HIS A 1 271 ? -63.851 1.898 42.981 1.00 55.62 271 HIS A O 1
ATOM 2036 N N . PRO A 1 272 ? -64.567 2.693 41.019 1.00 54.75 272 PRO A N 1
ATOM 2037 C CA . PRO A 1 272 ? -65.960 2.735 41.480 1.00 54.75 272 PRO A CA 1
ATOM 2038 C C . PRO A 1 272 ? -66.763 1.440 41.237 1.00 54.75 272 PRO A C 1
ATOM 2040 O O . PRO A 1 272 ? -67.832 1.287 41.820 1.00 54.75 272 PRO A O 1
ATOM 2043 N N . VAL A 1 273 ? -66.279 0.486 40.428 1.00 56.38 273 VAL A N 1
ATOM 2044 C CA . VAL A 1 273 ? -67.093 -0.676 39.990 1.00 56.38 273 VAL A CA 1
ATOM 2045 C C . VAL A 1 273 ? -67.070 -1.861 40.974 1.00 56.38 273 VAL A C 1
ATOM 2047 O O . VAL A 1 273 ? -67.972 -2.690 40.951 1.00 56.38 273 VAL A O 1
ATOM 2050 N N . LEU A 1 274 ? -66.115 -1.932 41.906 1.00 56.25 274 LEU A N 1
ATOM 2051 C CA . LEU A 1 274 ? -65.981 -3.073 42.834 1.00 56.25 274 LEU A CA 1
ATOM 2052 C C . LEU A 1 274 ? -66.581 -2.847 44.237 1.00 56.25 274 LEU A C 1
ATOM 2054 O O . LEU A 1 274 ? -66.351 -3.651 45.134 1.00 56.25 274 LEU A O 1
ATOM 2058 N N . ARG A 1 275 ? -67.379 -1.788 44.451 1.00 56.19 275 ARG A N 1
ATOM 2059 C CA . ARG A 1 275 ? -67.991 -1.474 45.764 1.00 56.19 275 ARG A CA 1
ATOM 2060 C C . ARG A 1 275 ? -69.443 -1.943 45.934 1.00 56.19 275 ARG A C 1
ATOM 2062 O O . ARG A 1 275 ? -70.170 -1.382 46.747 1.00 56.19 275 ARG A O 1
ATOM 2069 N N . THR A 1 276 ? -69.886 -2.939 45.170 1.00 57.09 276 THR A N 1
ATOM 2070 C CA . THR A 1 276 ? -71.210 -3.557 45.355 1.00 57.09 276 THR A CA 1
ATOM 2071 C C . THR A 1 276 ? -71.132 -5.078 45.254 1.00 57.09 276 THR A C 1
ATOM 2073 O O . THR A 1 276 ? -71.412 -5.665 44.213 1.00 57.09 276 THR A O 1
ATOM 2076 N N . ARG A 1 277 ? -70.743 -5.722 46.356 1.00 45.62 277 ARG A N 1
ATOM 2077 C CA . ARG A 1 277 ? -71.324 -6.984 46.830 1.00 45.62 277 ARG A CA 1
ATOM 2078 C C . ARG A 1 277 ? -70.907 -7.248 48.266 1.00 45.62 277 ARG A C 1
ATOM 2080 O O . ARG A 1 277 ? -69.732 -6.970 48.582 1.00 45.62 277 ARG A O 1
#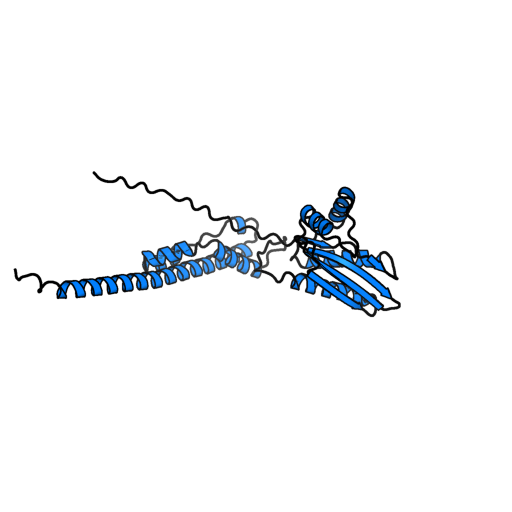

Secondary structure (DSSP, 8-state):
--------------------PPPEEEEPPPEEESS-TTHHHHHHHHHHHHHHHTTSSEEPPHHHHHHHHHHTT----SS--HHHHHHHHHHHT-SEEEEEEEEEETTEEEEEEEEEETTT--EEEEEEEEESSGGGHHHHHHHHHHHHHHHS--SS--------PPPHHHHHHHHHHHHHHHS-HHHHHHHHHHHTHHHHHHHHHSPPPPPGGGTTT--HHHHHHHHHHHHHHHHHHHHHHHHHHHHHHHHHHHHHHHHHHHHHHHHHHHTTTT---

pLDDT: mean 79.84, std 17.05, range [30.08, 96.25]

Radius of gyration: 31.01 Å; chains: 1; bounding box: 88×50×88 Å